Protein AF-0000000076759813 (afdb_homodimer)

Organism: NCBI:txid411473

Foldseek 3Di:
DPDDDDCVVVDPVVLVVLLVVVQVVCCVVPNDLCCCQQVVVDQLQVLLVVLVVVCVVPVDCNSVSSSVNSVVSCVVRPPDPPDDDDDDDPVPDPDDDDADPVRVVVVD/DPDDDDCVVVDPVVLVVLLVVVQVVCCVVPNDLCCCQQVVVDQLQVLLVVLVVVCVVPVDCNSVSSSVNSVVSCVVRPPDPPDDDDDDDPVPDPDDDDADPVRVVVVD

Solvent-accessible surface area (backbone atoms only — not comparable to full-atom values): 11802 Å² total; per-residue (Å²): 130,86,84,74,91,49,62,84,75,64,44,63,64,66,57,54,51,53,37,51,52,50,47,54,54,40,33,75,67,33,33,54,53,60,57,21,31,60,68,58,34,28,42,34,66,60,22,21,49,34,15,51,52,45,24,72,73,67,25,34,44,49,29,43,45,54,23,37,49,24,41,52,45,31,61,77,29,56,76,58,81,79,47,45,79,54,92,72,56,80,91,64,52,62,64,69,41,67,52,38,52,44,58,53,51,72,73,100,129,84,83,74,90,48,60,83,74,62,44,63,65,65,58,54,52,54,37,52,53,51,49,55,53,40,32,75,67,33,34,54,52,60,57,21,33,61,66,58,35,28,41,34,68,60,22,21,49,33,16,50,51,46,23,72,72,66,26,34,42,49,29,42,46,53,23,37,50,24,42,51,45,33,61,75,29,59,76,56,81,79,48,44,79,54,90,72,55,81,92,64,53,60,61,69,40,66,52,38,52,42,57,54,57,73,75,105

Radius of gyration: 17.37 Å; Cα contacts (8 Å, |Δi|>4): 317; chains: 2; bounding box: 38×63×40 Å

Secondary structure (DSSP, 8-state):
------HHHHS-HHHHHHHHHHHHHHHHHH--HIIIIITTSB-HHHHHHHHHHHHHHH-BTHHHHHHHHHHHHHHHS--STT-B-----GGG----SB--HHHHHHH-/------HHHHS-HHHHHHHHHHHHHHHHHH--HIIIIITTSB-HHHHHHHHHHHHHHH-BTHHHHHHHHHHHHHHHS--STT-B-----GGG----SB--HHHHHHH-

Sequence (216 aa):
MSEIFNESIEYSHKVDEMRINRVKTSFYKYGSAKVNFGDKLVNAIESHDLCIEKYQKTGNTEYLLDAMNYLMFEFMYPQKKDAYFRATSSSESAGISGISHNELKEKYMSEIFNESIEYSHKVDEMRINRVKTSFYKYGSAKVNFGDKLVNAIESHDLCIEKYQKTGNTEYLLDAMNYLMFEFMYPQKKDAYFRATSSSESAGISGISHNELKEKY

Structure (mmCIF, N/CA/C/O backbone):
data_AF-0000000076759813-model_v1
#
loop_
_entity.id
_entity.type
_entity.pdbx_description
1 polymer 'Uncharacterized protein'
#
loop_
_atom_site.group_PDB
_atom_site.id
_atom_site.type_symbol
_atom_site.label_atom_id
_atom_site.label_alt_id
_atom_site.label_comp_id
_atom_site.label_asym_id
_atom_site.label_entity_id
_atom_site.label_seq_id
_atom_site.pdbx_PDB_ins_code
_atom_site.Cartn_x
_atom_site.Cartn_y
_atom_site.Cartn_z
_atom_site.occupancy
_atom_site.B_iso_or_equiv
_atom_site.auth_seq_id
_atom_site.auth_comp_id
_atom_site.auth_asym_id
_atom_site.auth_atom_id
_atom_site.pdbx_PDB_model_num
ATOM 1 N N . MET A 1 1 ? -0.275 23.25 21.719 1 48.19 1 MET A N 1
ATOM 2 C CA . MET A 1 1 ? 0.184 22.047 22.422 1 48.19 1 MET A CA 1
ATOM 3 C C . MET A 1 1 ? 0.687 21 21.422 1 48.19 1 MET A C 1
A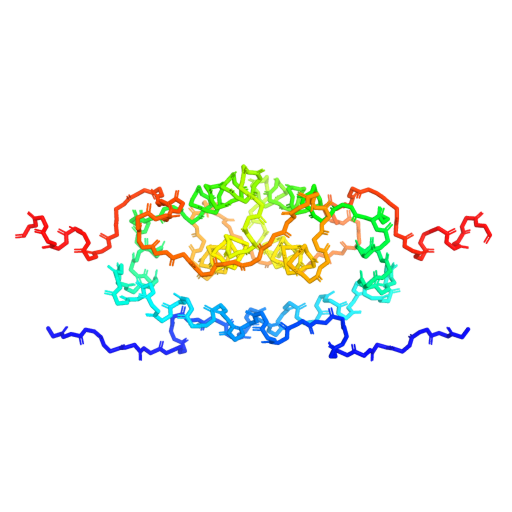TOM 5 O O . MET A 1 1 ? 0.075 20.781 20.375 1 48.19 1 MET A O 1
ATOM 9 N N . SER A 1 2 ? 1.992 20.484 21.531 1 60.31 2 SER A N 1
ATOM 10 C CA . SER A 1 2 ? 2.59 19.578 20.562 1 60.31 2 SER A CA 1
ATOM 11 C C . SER A 1 2 ? 1.791 18.281 20.453 1 60.31 2 SER A C 1
ATOM 13 O O . SER A 1 2 ? 1.469 17.656 21.453 1 60.31 2 SER A O 1
ATOM 15 N N . GLU A 1 3 ? 1.104 18.031 19.406 1 75.31 3 GLU A N 1
ATOM 16 C CA . GLU A 1 3 ? 0.29 16.828 19.281 1 75.31 3 GLU A CA 1
ATOM 17 C C . GLU A 1 3 ? 1.118 15.562 19.531 1 75.31 3 GLU A C 1
ATOM 19 O O . GLU A 1 3 ? 2.303 15.516 19.188 1 75.31 3 GLU A O 1
ATOM 24 N N . ILE A 1 4 ? 0.699 14.734 20.438 1 89.62 4 ILE A N 1
ATOM 25 C CA . ILE A 1 4 ? 1.361 13.492 20.812 1 89.62 4 ILE A CA 1
ATOM 26 C C . ILE A 1 4 ? 0.97 12.383 19.828 1 89.62 4 ILE A C 1
ATOM 28 O O . ILE A 1 4 ? -0.208 12.227 19.5 1 89.62 4 ILE A O 1
ATOM 32 N N . PHE A 1 5 ? 1.948 11.727 19.375 1 94 5 PHE A N 1
ATOM 33 C CA . PHE A 1 5 ? 1.715 10.617 18.453 1 94 5 PHE A CA 1
ATOM 34 C C . PHE A 1 5 ? 0.948 9.492 19.141 1 94 5 PHE A C 1
ATOM 36 O O . PHE A 1 5 ? 1.381 8.984 20.172 1 94 5 PHE A O 1
ATOM 43 N N . ASN A 1 6 ? -0.203 9.234 18.703 1 95 6 ASN A N 1
ATOM 44 C CA . ASN A 1 6 ? -0.989 8.07 19.094 1 95 6 ASN A CA 1
ATOM 45 C C . ASN A 1 6 ? -1.102 7.059 17.969 1 95 6 ASN A C 1
ATOM 47 O O . ASN A 1 6 ? -1.881 7.25 17.031 1 95 6 ASN A O 1
ATOM 51 N N . GLU A 1 7 ? -0.402 5.961 18.062 1 94.81 7 GLU A N 1
ATOM 52 C CA . GLU A 1 7 ? -0.277 4.996 16.969 1 94.81 7 GLU A CA 1
ATOM 53 C C . GLU A 1 7 ? -1.64 4.434 16.578 1 94.81 7 GLU A C 1
ATOM 55 O O . GLU A 1 7 ? -1.91 4.23 15.383 1 94.81 7 GLU A O 1
ATOM 60 N N . SER A 1 8 ? -2.504 4.227 17.5 1 92.88 8 SER A N 1
ATOM 61 C CA . SER A 1 8 ? -3.787 3.586 17.234 1 92.88 8 SER A CA 1
ATOM 62 C C . SER A 1 8 ? -4.699 4.488 16.422 1 92.88 8 SER A C 1
ATOM 64 O O . SER A 1 8 ? -5.68 4.027 15.836 1 92.88 8 SER A O 1
ATOM 66 N N . ILE A 1 9 ? -4.328 5.746 16.359 1 92.94 9 ILE A N 1
ATOM 67 C CA . ILE A 1 9 ? -5.121 6.707 15.602 1 92.94 9 ILE A CA 1
ATOM 68 C C . ILE A 1 9 ? -4.461 6.961 14.242 1 92.94 9 ILE A C 1
ATOM 70 O O . ILE A 1 9 ? -5.148 7.137 13.234 1 92.94 9 ILE A O 1
ATOM 74 N N . GLU A 1 10 ? -3.135 6.895 14.273 1 96.88 10 GLU A N 1
ATOM 75 C CA . GLU A 1 10 ? -2.371 7.34 13.109 1 96.88 10 GLU A CA 1
ATOM 76 C C . GLU A 1 10 ? -2.086 6.18 12.156 1 96.88 10 GLU A C 1
ATOM 78 O O . GLU A 1 10 ? -1.763 6.395 10.992 1 96.88 10 GLU A O 1
ATOM 83 N N . TYR A 1 11 ? -2.111 4.969 12.633 1 98.19 11 TYR A N 1
ATOM 84 C CA . TYR A 1 11 ? -1.817 3.752 11.883 1 98.19 11 TYR A CA 1
ATOM 85 C C . TYR A 1 11 ? -2.895 2.697 12.109 1 98.19 11 TYR A C 1
ATOM 87 O O . TYR A 1 11 ? -3.396 2.543 13.227 1 98.19 11 TYR A O 1
ATOM 95 N N . SER A 1 12 ? -3.322 2.016 11.07 1 98.44 12 SER A N 1
ATOM 96 C CA . SER A 1 12 ? -4.391 1.032 11.211 1 98.44 12 SER A CA 1
ATOM 97 C C . SER A 1 12 ? -3.838 -0.389 11.211 1 98.44 12 SER A C 1
ATOM 99 O O . SER A 1 12 ? -3.625 -0.975 10.141 1 98.44 12 SER A O 1
ATOM 101 N N . HIS A 1 13 ? -3.707 -0.978 12.352 1 98.06 13 HIS A N 1
ATOM 102 C CA . HIS A 1 13 ? -3.342 -2.385 12.469 1 98.06 13 HIS A CA 1
ATOM 103 C C . HIS A 1 13 ? -4.445 -3.287 11.93 1 98.06 13 HIS A C 1
ATOM 105 O O . HIS A 1 13 ? -4.18 -4.406 11.484 1 98.06 13 HIS A O 1
ATOM 111 N N . LYS A 1 14 ? -5.68 -2.736 11.961 1 98.06 14 LYS A N 1
ATOM 112 C CA . LYS A 1 14 ? -6.789 -3.469 11.359 1 98.06 14 LYS A CA 1
ATOM 113 C C . LYS A 1 14 ? -6.555 -3.689 9.867 1 98.06 14 LYS A C 1
ATOM 115 O O . LYS A 1 14 ? -6.82 -4.777 9.344 1 98.06 14 LYS A O 1
ATOM 120 N N . VAL A 1 15 ? -6.035 -2.701 9.219 1 98.69 15 VAL A N 1
ATOM 121 C CA . VAL A 1 15 ? -5.719 -2.809 7.797 1 98.69 15 VAL A CA 1
ATOM 122 C C . VAL A 1 15 ? -4.656 -3.883 7.582 1 98.69 15 VAL A C 1
ATOM 124 O O . VAL A 1 15 ? -4.762 -4.695 6.664 1 98.69 15 VAL A O 1
ATOM 127 N N . ASP A 1 16 ? -3.633 -3.951 8.438 1 98.62 16 ASP A N 1
ATOM 128 C CA . ASP A 1 16 ? -2.602 -4.977 8.328 1 98.62 16 ASP A CA 1
ATOM 129 C C . ASP A 1 16 ? -3.197 -6.375 8.484 1 98.62 16 ASP A C 1
ATOM 131 O O . ASP A 1 16 ? -2.846 -7.293 7.742 1 98.62 16 ASP A O 1
ATOM 135 N N . GLU A 1 17 ? -4.125 -6.453 9.43 1 98.44 17 GLU A N 1
ATOM 136 C CA . GLU A 1 17 ? -4.777 -7.742 9.641 1 98.44 17 GLU A CA 1
ATOM 137 C C . GLU A 1 17 ? -5.582 -8.156 8.414 1 98.44 17 GLU A C 1
ATOM 139 O O . GLU A 1 17 ? -5.555 -9.328 8.016 1 98.44 17 GLU A O 1
ATOM 144 N N . MET A 1 18 ? -6.312 -7.238 7.895 1 98.44 18 MET A N 1
ATOM 145 C CA . MET A 1 18 ? -7.102 -7.516 6.695 1 98.44 18 MET A CA 1
ATOM 146 C C . MET A 1 18 ? -6.199 -7.91 5.531 1 98.44 18 MET A C 1
ATOM 148 O O . MET A 1 18 ? -6.539 -8.805 4.754 1 98.44 18 MET A O 1
ATOM 152 N N . ARG A 1 19 ? -5.008 -7.289 5.406 1 98.69 19 ARG A N 1
ATOM 153 C CA . ARG A 1 19 ? -4.055 -7.617 4.352 1 98.69 19 ARG A CA 1
ATOM 154 C C . ARG A 1 19 ? -3.508 -9.031 4.531 1 98.69 19 ARG A C 1
ATOM 156 O O . ARG A 1 19 ? -3.395 -9.781 3.561 1 98.69 19 ARG A O 1
ATOM 163 N N . ILE A 1 20 ? -3.195 -9.344 5.766 1 98.5 20 ILE A N 1
ATOM 164 C CA . ILE A 1 20 ? -2.684 -10.68 6.055 1 98.5 20 ILE A CA 1
ATOM 165 C C . ILE A 1 20 ? -3.703 -11.727 5.617 1 98.5 20 ILE A C 1
ATOM 167 O O . ILE A 1 20 ? -3.344 -12.727 4.984 1 98.5 20 ILE A O 1
ATOM 171 N N . ASN A 1 21 ? -4.957 -11.484 5.898 1 97.5 21 ASN A N 1
ATOM 172 C CA . ASN A 1 21 ? -6.016 -12.414 5.516 1 97.5 21 ASN A CA 1
ATOM 173 C C . ASN A 1 21 ? -6.113 -12.562 4 1 97.5 21 ASN A C 1
ATOM 175 O O . ASN A 1 21 ? -6.305 -13.664 3.49 1 97.5 21 ASN A O 1
ATOM 179 N N . ARG A 1 22 ? -5.957 -11.492 3.307 1 97.12 22 ARG A N 1
ATOM 180 C CA . ARG A 1 22 ? -6.02 -11.531 1.849 1 97.12 22 ARG A CA 1
ATOM 181 C C . ARG A 1 22 ? -4.801 -12.242 1.266 1 97.12 22 ARG A C 1
ATOM 183 O O . ARG A 1 22 ? -4.902 -12.922 0.243 1 97.12 22 ARG A O 1
ATOM 190 N N . VAL A 1 23 ? -3.66 -12.117 1.89 1 98.06 23 VAL A N 1
ATOM 191 C CA . VAL A 1 23 ? -2.459 -12.812 1.436 1 98.06 23 VAL A CA 1
ATOM 192 C C . VAL A 1 23 ? -2.633 -14.32 1.617 1 98.06 23 VAL A C 1
ATOM 194 O O . VAL A 1 23 ? -2.256 -15.102 0.745 1 98.06 23 VAL A O 1
ATOM 197 N N . LYS A 1 24 ? -3.23 -14.688 2.729 1 97.19 24 LYS A N 1
ATOM 198 C CA . LYS A 1 24 ? -3.52 -16.109 2.955 1 97.19 24 LYS A CA 1
ATOM 199 C C . LYS A 1 24 ? -4.449 -16.656 1.879 1 97.19 24 LYS A C 1
ATOM 201 O O . LYS A 1 24 ? -4.188 -17.719 1.31 1 97.19 24 LYS A O 1
ATOM 206 N N . THR A 1 25 ? -5.551 -15.945 1.622 1 95.25 25 THR A N 1
ATOM 207 C CA . THR A 1 25 ? -6.496 -16.344 0.589 1 95.25 25 THR A CA 1
ATOM 208 C C . THR A 1 25 ? -5.809 -16.438 -0.77 1 95.25 25 THR A C 1
ATOM 210 O O . THR A 1 25 ? -6.012 -17.406 -1.511 1 95.25 25 THR A O 1
ATOM 213 N N . SER A 1 26 ? -4.992 -15.516 -1.105 1 95.38 26 SER A N 1
ATOM 214 C CA . SER A 1 26 ? -4.285 -15.477 -2.381 1 95.38 26 SER A CA 1
ATOM 215 C C . SER A 1 26 ? -3.322 -16.656 -2.518 1 95.38 26 SER A C 1
ATOM 217 O O . SER A 1 26 ? -3.127 -17.172 -3.617 1 95.38 26 SER A O 1
ATOM 219 N N . PHE A 1 27 ? -2.67 -17 -1.427 1 96.5 27 PHE A N 1
ATOM 220 C CA . PHE A 1 27 ? -1.749 -18.125 -1.428 1 96.5 27 PHE A CA 1
ATOM 221 C C . PHE A 1 27 ? -2.447 -19.391 -1.909 1 96.5 27 PHE A C 1
ATOM 223 O O . PHE A 1 27 ? -1.912 -20.125 -2.748 1 96.5 27 PHE A O 1
ATOM 230 N N . TYR A 1 28 ? -3.613 -19.562 -1.45 1 94.38 28 TYR A N 1
ATOM 231 C CA . TYR A 1 28 ? -4.332 -20.781 -1.809 1 94.38 28 TYR A CA 1
ATOM 232 C C . TYR A 1 28 ? -4.902 -20.688 -3.217 1 94.38 28 TYR A C 1
ATOM 234 O O . TYR A 1 28 ? -4.992 -21.688 -3.93 1 94.38 28 TYR A O 1
ATOM 242 N N . LYS A 1 29 ? -5.215 -19.5 -3.617 1 92.75 29 LYS A N 1
ATOM 243 C CA . LYS A 1 29 ? -5.805 -19.297 -4.941 1 92.75 29 LYS A CA 1
ATOM 244 C C . LYS A 1 29 ? -4.727 -19.266 -6.02 1 92.75 29 LYS A C 1
ATOM 246 O O . LYS A 1 29 ? -4.914 -19.828 -7.105 1 92.75 29 LYS A O 1
ATOM 251 N N . TYR A 1 30 ? -3.566 -18.625 -5.648 1 94.81 30 TYR A N 1
ATOM 252 C CA . TYR A 1 30 ? -2.645 -18.25 -6.715 1 94.81 30 TYR A CA 1
ATOM 253 C C . TYR A 1 30 ? -1.265 -18.844 -6.484 1 94.81 30 TYR A C 1
ATOM 255 O O . TYR A 1 30 ? -0.417 -18.844 -7.383 1 94.81 30 TYR A O 1
ATOM 263 N N . GLY A 1 31 ? -1.002 -19.422 -5.277 1 95.69 31 GLY A N 1
ATOM 264 C CA . GLY A 1 31 ? 0.312 -19.938 -4.949 1 95.69 31 GLY A CA 1
ATOM 265 C C . GLY A 1 31 ? 1.172 -18.969 -4.172 1 95.69 31 GLY A C 1
ATOM 266 O O . GLY A 1 31 ? 0.72 -17.875 -3.83 1 95.69 31 GLY A O 1
ATOM 267 N N . SER A 1 32 ? 2.365 -19.312 -3.93 1 96.5 32 SER A N 1
ATOM 268 C CA . SER A 1 32 ? 3.273 -18.562 -3.066 1 96.5 32 SER A CA 1
ATOM 269 C C . SER A 1 32 ? 3.67 -17.234 -3.703 1 96.5 32 SER A C 1
ATOM 271 O O . SER A 1 32 ? 3.902 -17.172 -4.91 1 96.5 32 SER A O 1
ATOM 273 N N . ALA A 1 33 ? 3.771 -16.203 -2.869 1 97.31 33 ALA A N 1
ATOM 274 C CA . ALA A 1 33 ? 4.219 -14.891 -3.322 1 97.31 33 ALA A CA 1
ATOM 275 C C . ALA A 1 33 ? 5.641 -14.953 -3.869 1 97.31 33 ALA A C 1
ATOM 277 O O . ALA A 1 33 ? 5.949 -14.328 -4.887 1 97.31 33 ALA A O 1
ATOM 278 N N . LYS A 1 34 ? 6.473 -15.727 -3.205 1 96.06 34 LYS A N 1
ATOM 279 C CA . LYS A 1 34 ? 7.863 -15.859 -3.625 1 96.06 34 LYS A CA 1
ATOM 280 C C . LYS A 1 34 ? 7.961 -16.359 -5.062 1 96.06 34 LYS A C 1
ATOM 282 O O . LYS A 1 34 ? 8.742 -15.844 -5.859 1 96.06 34 LYS A O 1
ATOM 287 N N . VAL A 1 35 ? 7.176 -17.312 -5.359 1 96.62 35 VAL A N 1
ATOM 288 C CA . VAL A 1 35 ? 7.211 -17.875 -6.703 1 96.62 35 VAL A CA 1
ATOM 289 C C . VAL A 1 35 ? 6.578 -16.906 -7.691 1 96.62 35 VAL A C 1
ATOM 291 O O . VAL A 1 35 ? 7.18 -16.578 -8.719 1 96.62 35 VAL A O 1
ATOM 294 N N . ASN A 1 36 ? 5.383 -16.406 -7.41 1 98.12 36 ASN A N 1
ATOM 295 C CA . ASN A 1 36 ? 4.645 -15.531 -8.32 1 98.12 36 ASN A CA 1
ATOM 296 C C . ASN A 1 36 ? 5.418 -14.258 -8.633 1 98.12 36 ASN A C 1
ATOM 298 O O . ASN A 1 36 ? 5.469 -13.82 -9.781 1 98.12 36 ASN A O 1
ATOM 302 N N . PHE A 1 37 ? 6.07 -13.672 -7.609 1 98.25 37 PHE A N 1
ATOM 303 C CA . PHE A 1 37 ? 6.676 -12.359 -7.797 1 98.25 37 PHE A CA 1
ATOM 304 C C . PHE A 1 37 ? 8.195 -12.477 -7.887 1 98.25 37 PHE A C 1
ATOM 306 O O . PHE A 1 37 ? 8.836 -11.719 -8.617 1 98.25 37 PHE A O 1
ATOM 313 N N . GLY A 1 38 ? 8.773 -13.453 -7.18 1 97.31 38 GLY A N 1
ATOM 314 C CA . GLY A 1 38 ? 10.203 -13.688 -7.277 1 97.31 38 GLY A CA 1
ATOM 315 C C . GLY A 1 38 ? 10.633 -14.195 -8.641 1 97.31 38 GLY A C 1
ATOM 316 O O . GLY A 1 38 ? 11.68 -13.797 -9.156 1 97.31 38 GLY A O 1
ATOM 317 N N . ASP A 1 39 ? 9.797 -15.023 -9.164 1 96.94 39 ASP A N 1
ATOM 318 C CA . ASP A 1 39 ? 10.094 -15.555 -10.492 1 96.94 39 ASP A CA 1
ATOM 319 C C . ASP A 1 39 ? 9.43 -14.719 -11.586 1 96.94 39 ASP A C 1
ATOM 321 O O . ASP A 1 39 ? 9.461 -15.086 -12.758 1 96.94 39 ASP A O 1
ATOM 325 N N . LYS A 1 40 ? 8.773 -13.688 -11.242 1 97.44 40 LYS A N 1
ATOM 326 C CA . LYS A 1 40 ? 8.211 -12.672 -12.133 1 97.44 40 LYS A CA 1
ATOM 327 C C . LYS A 1 40 ? 7.105 -13.266 -13 1 97.44 40 LYS A C 1
ATOM 329 O O . LYS A 1 40 ? 6.961 -12.898 -14.172 1 97.44 40 LYS A O 1
ATOM 334 N N . LEU A 1 41 ? 6.422 -14.25 -12.406 1 98.06 41 LEU A N 1
ATOM 335 C CA . LEU A 1 41 ? 5.25 -14.781 -13.086 1 98.06 41 LEU A CA 1
ATOM 336 C C . LEU A 1 41 ? 4.125 -13.75 -13.117 1 98.06 41 LEU A C 1
ATOM 338 O O . LEU A 1 41 ? 3.363 -13.688 -14.086 1 98.06 41 LEU A O 1
ATOM 342 N N . VAL A 1 42 ? 4.004 -12.977 -12.039 1 98.38 42 VAL A N 1
ATOM 343 C CA . VAL A 1 42 ? 3.033 -11.898 -11.891 1 98.38 42 VAL A CA 1
ATOM 344 C C . VAL A 1 42 ? 3.76 -10.57 -11.703 1 98.38 42 VAL A C 1
ATOM 346 O O . VAL A 1 42 ? 4.676 -10.469 -10.883 1 98.38 42 VAL A O 1
ATOM 349 N N . ASN A 1 43 ? 3.404 -9.578 -12.461 1 98.62 43 ASN A N 1
ATOM 350 C CA . ASN A 1 43 ? 3.975 -8.242 -12.281 1 98.62 43 ASN A CA 1
ATOM 351 C C . ASN A 1 43 ? 3.277 -7.477 -11.164 1 98.62 43 ASN A C 1
ATOM 353 O O . ASN A 1 43 ? 2.105 -7.113 -11.289 1 98.62 43 ASN A O 1
ATOM 357 N N . ALA A 1 44 ? 3.988 -7.219 -10.148 1 98.69 44 ALA A N 1
ATOM 358 C CA . ALA A 1 44 ? 3.406 -6.648 -8.93 1 98.69 44 ALA A CA 1
ATOM 359 C C . ALA A 1 44 ? 2.9 -5.23 -9.18 1 98.69 44 ALA A C 1
ATOM 361 O O . ALA A 1 44 ? 1.78 -4.887 -8.797 1 98.69 44 ALA A O 1
ATOM 362 N N . ILE A 1 45 ? 3.697 -4.383 -9.883 1 98.81 45 ILE A N 1
ATOM 363 C CA . ILE A 1 45 ? 3.348 -2.979 -10.078 1 98.81 45 ILE A CA 1
ATOM 364 C C . ILE A 1 45 ? 2.154 -2.871 -11.023 1 98.81 45 ILE A C 1
ATOM 366 O O . ILE A 1 45 ? 1.225 -2.1 -10.781 1 98.81 45 ILE A O 1
ATOM 370 N N . GLU A 1 46 ? 2.17 -3.631 -12.062 1 98.69 46 GLU A N 1
ATOM 371 C CA . GLU A 1 46 ? 1.047 -3.596 -12.992 1 98.69 46 GLU A CA 1
ATOM 372 C C . GLU A 1 46 ? -0.227 -4.125 -12.336 1 98.69 46 GLU A C 1
ATOM 374 O O . GLU A 1 46 ? -1.316 -3.6 -12.57 1 98.69 46 GLU A O 1
ATOM 379 N N . SER A 1 47 ? -0.172 -5.184 -11.57 1 98.75 47 SER A N 1
ATOM 380 C CA . SER A 1 47 ? -1.324 -5.703 -10.836 1 98.75 47 SER A CA 1
ATOM 381 C C . SER A 1 47 ? -1.835 -4.691 -9.82 1 98.75 47 SER A C 1
ATOM 383 O O . SER A 1 47 ? -3.045 -4.531 -9.648 1 98.75 47 SER A O 1
ATOM 385 N N . HIS A 1 48 ? -0.872 -4.035 -9.148 1 98.88 48 HIS A N 1
ATOM 386 C CA . HIS A 1 48 ? -1.208 -2.906 -8.289 1 98.88 48 HIS A CA 1
ATOM 387 C C . HIS A 1 48 ? -2.029 -1.866 -9.047 1 98.88 48 HIS A C 1
ATOM 389 O O . HIS A 1 48 ? -3.057 -1.4 -8.547 1 98.88 48 HIS A O 1
ATOM 395 N N . ASP A 1 49 ? -1.604 -1.529 -10.203 1 98.81 49 ASP A N 1
ATOM 396 C CA . ASP A 1 49 ? -2.285 -0.502 -10.992 1 98.81 49 ASP A CA 1
ATOM 397 C C . ASP A 1 49 ? -3.711 -0.927 -11.328 1 98.81 49 ASP A C 1
ATOM 399 O O . ASP A 1 49 ? -4.625 -0.1 -11.344 1 98.81 49 ASP A O 1
ATOM 403 N N . LEU A 1 50 ? -3.891 -2.168 -11.586 1 98.75 50 LEU A N 1
ATOM 404 C CA . LEU A 1 50 ? -5.227 -2.693 -11.859 1 98.75 50 LEU A CA 1
ATOM 405 C C . LEU A 1 50 ? -6.137 -2.514 -10.648 1 98.75 50 LEU A C 1
ATOM 407 O O . LEU A 1 50 ? -7.316 -2.182 -10.797 1 98.75 50 LEU A O 1
ATOM 411 N N . CYS A 1 51 ? -5.652 -2.752 -9.422 1 98.69 51 CYS A N 1
ATOM 412 C CA . CYS A 1 51 ? -6.43 -2.576 -8.203 1 98.69 51 CYS A CA 1
ATOM 413 C C . CYS A 1 51 ? -6.82 -1.114 -8.008 1 98.69 51 CYS A C 1
ATOM 415 O O . CYS A 1 51 ? -7.961 -0.812 -7.652 1 98.69 51 CYS A O 1
ATOM 417 N N . ILE A 1 52 ? -5.828 -0.214 -8.297 1 98.81 52 ILE A N 1
ATOM 418 C CA . ILE A 1 52 ? -6.102 1.211 -8.148 1 98.81 52 ILE A CA 1
ATOM 419 C C . ILE A 1 52 ? -7.18 1.637 -9.141 1 98.81 52 ILE A C 1
ATOM 421 O O . ILE A 1 52 ? -8.094 2.387 -8.797 1 98.81 52 ILE A O 1
ATOM 425 N N . GLU A 1 53 ? -7.059 1.16 -10.344 1 98.5 53 GLU A N 1
ATOM 426 C CA . GLU A 1 53 ? -8.062 1.468 -11.359 1 98.5 53 GLU A CA 1
ATOM 427 C C . GLU A 1 53 ? -9.445 0.988 -10.938 1 98.5 53 GLU A C 1
ATOM 429 O O . GLU A 1 53 ? -10.438 1.701 -11.109 1 98.5 53 GLU A O 1
ATOM 434 N N . LYS A 1 54 ? -9.531 -0.181 -10.422 1 98.25 54 LYS A N 1
ATOM 435 C CA . LYS A 1 54 ? -10.812 -0.73 -9.969 1 98.25 54 LYS A CA 1
ATOM 436 C C . LYS A 1 54 ? -11.391 0.092 -8.828 1 98.25 54 LYS A C 1
ATOM 438 O O . LYS A 1 54 ? -12.594 0.343 -8.781 1 98.25 54 LYS A O 1
ATOM 443 N N . TYR A 1 55 ? -10.539 0.5 -7.902 1 98.5 55 TYR A N 1
ATOM 444 C CA . TYR A 1 55 ? -10.992 1.363 -6.82 1 98.5 55 TYR A CA 1
ATOM 445 C C . TYR A 1 55 ? -11.562 2.67 -7.363 1 98.5 55 TYR A C 1
ATOM 447 O O . TYR A 1 55 ? -12.633 3.107 -6.949 1 98.5 55 TYR A O 1
ATOM 455 N N . GLN A 1 56 ? -10.805 3.217 -8.281 1 98.06 56 GLN A N 1
ATOM 456 C CA . GLN A 1 56 ? -11.25 4.484 -8.852 1 98.06 56 GLN A CA 1
ATOM 457 C C . GLN A 1 56 ? -12.594 4.332 -9.555 1 98.06 56 GLN A C 1
ATOM 459 O O . GLN A 1 56 ? -13.445 5.227 -9.492 1 98.06 56 GLN A O 1
ATOM 464 N N . LYS A 1 57 ? -12.781 3.223 -10.156 1 97.44 57 LYS A N 1
ATOM 465 C CA . LYS A 1 57 ? -13.992 2.959 -10.922 1 97.44 57 LYS A CA 1
ATOM 466 C C . LYS A 1 57 ? -15.172 2.645 -9.992 1 97.44 57 LYS A C 1
ATOM 468 O O . LYS A 1 57 ? -16.297 3.084 -10.242 1 97.44 57 LYS A O 1
ATOM 473 N N . THR A 1 58 ? -14.977 1.908 -8.906 1 97.44 58 THR A N 1
ATOM 474 C CA . THR A 1 58 ? -16.094 1.319 -8.164 1 97.44 58 THR A CA 1
ATOM 475 C C . THR A 1 58 ? -16.266 1.998 -6.812 1 97.44 58 THR A C 1
ATOM 477 O O . THR A 1 58 ? -17.328 1.938 -6.211 1 97.44 58 THR A O 1
ATOM 480 N N . GLY A 1 59 ? -15.148 2.496 -6.266 1 98 59 GLY A N 1
ATOM 481 C CA . GLY A 1 59 ? -15.164 3.076 -4.934 1 98 59 GLY A CA 1
ATOM 482 C C . GLY A 1 59 ? -14.969 2.051 -3.83 1 98 59 GLY A C 1
ATOM 483 O O . GLY A 1 59 ? -14.961 2.396 -2.648 1 98 59 GLY A O 1
ATOM 484 N N . ASN A 1 60 ? -14.859 0.75 -4.16 1 98.62 60 ASN A N 1
ATOM 485 C CA . ASN A 1 60 ? -14.695 -0.301 -3.162 1 98.62 60 ASN A CA 1
ATOM 486 C C . ASN A 1 60 ? -13.273 -0.318 -2.594 1 98.62 60 ASN A C 1
ATOM 488 O O . ASN A 1 60 ? -12.328 -0.67 -3.293 1 98.62 60 ASN A O 1
ATOM 492 N N . THR A 1 61 ? -13.094 -0.05 -1.286 1 98.62 61 THR A N 1
ATOM 493 C CA . THR A 1 61 ? -11.789 0.127 -0.659 1 98.62 61 THR A CA 1
ATOM 494 C C . THR A 1 61 ? -11.078 -1.215 -0.495 1 98.62 61 THR A C 1
ATOM 496 O O . THR A 1 61 ? -9.875 -1.26 -0.23 1 98.62 61 THR A O 1
ATOM 499 N N . GLU A 1 62 ? -11.82 -2.309 -0.745 1 98.25 62 GLU A N 1
ATOM 500 C CA . GLU A 1 62 ? -11.172 -3.619 -0.74 1 98.25 62 GLU A CA 1
ATOM 501 C C . GLU A 1 62 ? -9.984 -3.654 -1.696 1 98.25 62 GLU A C 1
ATOM 503 O O . GLU A 1 62 ? -8.969 -4.285 -1.407 1 98.25 62 GLU A O 1
ATOM 508 N N . TYR A 1 63 ? -10.07 -2.998 -2.75 1 98.62 63 TYR A N 1
ATOM 509 C CA . TYR A 1 63 ? -9.039 -3.018 -3.779 1 98.62 63 TYR A CA 1
ATOM 510 C C . TYR A 1 63 ? -7.773 -2.316 -3.295 1 98.62 63 TYR A C 1
ATOM 512 O O . TYR A 1 63 ? -6.68 -2.574 -3.805 1 98.62 63 TYR A O 1
ATOM 520 N N . LEU A 1 64 ? -7.922 -1.404 -2.324 1 98.88 64 LEU A N 1
ATOM 521 C CA . LEU A 1 64 ? -6.754 -0.744 -1.758 1 98.88 64 LEU A CA 1
ATOM 522 C C . LEU A 1 64 ? -5.91 -1.728 -0.953 1 98.88 64 LEU A C 1
ATOM 524 O O . LEU A 1 64 ? -4.68 -1.627 -0.933 1 98.88 64 LEU A O 1
ATOM 528 N N . LEU A 1 65 ? -6.566 -2.699 -0.286 1 98.81 65 LEU A N 1
ATOM 529 C CA . LEU A 1 65 ? -5.844 -3.721 0.467 1 98.81 65 LEU A CA 1
ATOM 530 C C . LEU A 1 65 ? -4.984 -4.574 -0.459 1 98.81 65 LEU A C 1
ATOM 532 O O . LEU A 1 65 ? -3.82 -4.852 -0.155 1 98.81 65 LEU A O 1
ATOM 536 N N . ASP A 1 66 ? -5.602 -4.938 -1.592 1 98.5 66 ASP A N 1
ATOM 537 C CA . ASP A 1 66 ? -4.871 -5.727 -2.578 1 98.5 66 ASP A CA 1
ATOM 538 C C . ASP A 1 66 ? -3.717 -4.926 -3.174 1 98.5 66 ASP A C 1
ATOM 540 O O . ASP A 1 66 ? -2.615 -5.453 -3.348 1 98.5 66 ASP A O 1
ATOM 544 N N . ALA A 1 67 ? -4.008 -3.684 -3.482 1 98.94 67 ALA A N 1
ATOM 545 C CA . ALA A 1 67 ? -2.963 -2.818 -4.023 1 98.94 67 ALA A CA 1
ATOM 546 C C . ALA A 1 67 ? -1.777 -2.729 -3.064 1 98.94 67 ALA A C 1
ATOM 548 O O . ALA A 1 67 ? -0.622 -2.832 -3.484 1 98.94 67 ALA A O 1
ATOM 549 N N . MET A 1 68 ? -2.053 -2.555 -1.807 1 98.94 68 MET A N 1
ATOM 550 C CA . MET A 1 68 ? -1 -2.494 -0.797 1 98.94 68 MET A CA 1
ATOM 551 C C . MET A 1 68 ? -0.203 -3.795 -0.764 1 98.94 68 MET A C 1
ATOM 553 O O . MET A 1 68 ? 1.021 -3.773 -0.623 1 98.94 68 MET A O 1
ATOM 557 N N . ASN A 1 69 ? -0.903 -4.902 -0.875 1 98.88 69 ASN A N 1
ATOM 558 C CA . ASN A 1 69 ? -0.205 -6.184 -0.86 1 98.88 69 ASN A CA 1
ATOM 559 C C . ASN A 1 69 ? 0.71 -6.336 -2.072 1 98.88 69 ASN A C 1
ATOM 561 O O . ASN A 1 69 ? 1.824 -6.852 -1.953 1 98.88 69 ASN A O 1
ATOM 565 N N . TYR A 1 70 ? 0.276 -5.895 -3.221 1 98.88 70 TYR A N 1
ATOM 566 C CA . TYR A 1 70 ? 1.139 -5.957 -4.395 1 98.88 70 TYR A CA 1
ATOM 567 C C . TYR A 1 70 ? 2.377 -5.09 -4.207 1 98.88 70 TYR A C 1
ATOM 569 O O . TYR A 1 70 ? 3.471 -5.457 -4.645 1 98.88 70 TYR A O 1
ATOM 577 N N . LEU A 1 71 ? 2.252 -3.91 -3.568 1 98.94 71 LEU A N 1
ATOM 578 C CA . LEU A 1 71 ? 3.41 -3.068 -3.291 1 98.94 71 LEU A CA 1
ATOM 579 C C . LEU A 1 71 ? 4.348 -3.744 -2.295 1 98.94 71 LEU A C 1
ATOM 581 O O . LEU A 1 71 ? 5.57 -3.641 -2.418 1 98.94 71 LEU A O 1
ATOM 585 N N . MET A 1 72 ? 3.789 -4.414 -1.3 1 98.94 72 MET A N 1
ATOM 586 C CA . MET A 1 72 ? 4.605 -5.191 -0.371 1 98.94 72 MET A CA 1
ATOM 587 C C . MET A 1 72 ? 5.395 -6.27 -1.107 1 98.94 72 MET A C 1
ATOM 589 O O . MET A 1 72 ? 6.586 -6.453 -0.854 1 98.94 72 MET A O 1
ATOM 593 N N . PHE A 1 73 ? 4.719 -6.965 -2.064 1 98.88 73 PHE A N 1
ATOM 594 C CA . PHE A 1 73 ? 5.395 -8 -2.834 1 98.88 73 PHE A CA 1
ATOM 595 C C . PHE A 1 73 ? 6.504 -7.406 -3.689 1 98.88 73 PHE A C 1
ATOM 597 O O . PHE A 1 73 ? 7.582 -7.996 -3.814 1 98.88 73 PHE A O 1
ATOM 60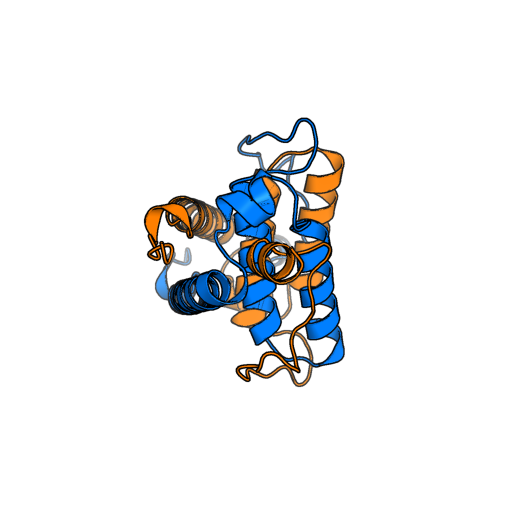4 N N . GLU A 1 74 ? 6.285 -6.258 -4.277 1 98.88 74 GLU A N 1
ATOM 605 C CA . GLU A 1 74 ? 7.336 -5.582 -5.031 1 98.88 74 GLU A CA 1
ATOM 606 C C . GLU A 1 74 ? 8.508 -5.203 -4.129 1 98.88 74 GLU A C 1
ATOM 608 O O . GLU A 1 74 ? 9.664 -5.254 -4.551 1 98.88 74 GLU A O 1
ATOM 613 N N . PHE A 1 75 ? 8.188 -4.809 -2.926 1 98.88 75 PHE A N 1
ATOM 614 C CA . PHE A 1 75 ? 9.234 -4.488 -1.964 1 98.88 75 PHE A CA 1
ATOM 615 C C . PHE A 1 75 ? 10.055 -5.727 -1.621 1 98.88 75 PHE A C 1
ATOM 617 O O . PHE A 1 75 ? 11.289 -5.676 -1.595 1 98.88 75 PHE A O 1
ATOM 624 N N . MET A 1 76 ? 9.383 -6.82 -1.418 1 98.25 76 MET A N 1
ATOM 625 C CA . MET A 1 76 ? 10.016 -8.07 -1.002 1 98.25 76 MET A CA 1
ATOM 626 C C . MET A 1 76 ? 10.797 -8.695 -2.152 1 98.25 76 MET A C 1
ATOM 628 O O . MET A 1 76 ? 11.859 -9.273 -1.94 1 98.25 76 MET A O 1
ATOM 632 N N . TYR A 1 77 ? 10.188 -8.602 -3.328 1 97.81 77 TYR A N 1
ATOM 633 C CA . TYR A 1 77 ? 10.734 -9.203 -4.543 1 97.81 77 TYR A CA 1
ATOM 634 C C . TYR A 1 77 ? 10.742 -8.195 -5.691 1 97.81 77 TYR A C 1
ATOM 636 O O . TYR A 1 77 ? 10.008 -8.359 -6.668 1 97.81 77 TYR A O 1
ATOM 644 N N . PRO A 1 78 ? 11.617 -7.223 -5.574 1 98.44 78 PRO A N 1
ATOM 645 C CA . PRO A 1 78 ? 11.578 -6.164 -6.586 1 98.44 78 PRO A CA 1
ATOM 646 C C . PRO A 1 78 ? 11.82 -6.691 -8 1 98.44 78 PRO A C 1
ATOM 648 O O . PRO A 1 78 ? 12.773 -7.445 -8.227 1 98.44 78 PRO A O 1
ATOM 651 N N . GLN A 1 79 ? 10.977 -6.336 -8.867 1 97.81 79 GLN A N 1
ATOM 652 C CA . GLN A 1 79 ? 11.07 -6.789 -10.25 1 97.81 79 GLN A CA 1
ATOM 653 C C . GLN A 1 79 ? 11.773 -5.754 -11.125 1 97.81 79 GLN A C 1
ATOM 655 O O . GLN A 1 79 ? 12.219 -6.066 -12.227 1 97.81 79 GLN A O 1
ATOM 660 N N . LYS A 1 80 ? 11.789 -4.5 -10.625 1 96.75 80 LYS A N 1
ATOM 661 C CA . LYS A 1 80 ? 12.578 -3.479 -11.312 1 96.75 80 LYS A CA 1
ATOM 662 C C . LYS A 1 80 ? 14.07 -3.801 -11.25 1 96.75 80 LYS A C 1
ATOM 664 O O . LYS A 1 80 ? 14.594 -4.125 -10.188 1 96.75 80 LYS A O 1
ATOM 669 N N . LYS A 1 81 ? 14.617 -3.611 -12.438 1 93.75 81 LYS A N 1
ATOM 670 C CA . LYS A 1 81 ? 16.062 -3.85 -12.508 1 93.75 81 LYS A CA 1
ATOM 671 C C . LYS A 1 81 ? 16.828 -2.842 -11.656 1 93.75 81 LYS A C 1
ATOM 673 O O . LYS A 1 81 ? 16.516 -1.649 -11.664 1 93.75 81 LYS A O 1
ATOM 678 N N . ASP A 1 82 ? 17.656 -3.162 -10.875 1 95.25 82 ASP A N 1
ATOM 679 C CA . ASP A 1 82 ? 18.578 -2.348 -10.078 1 95.25 82 ASP A CA 1
ATOM 680 C C . ASP A 1 82 ? 17.828 -1.668 -8.922 1 95.25 82 ASP A C 1
ATOM 682 O O . ASP A 1 82 ? 18.25 -0.606 -8.453 1 95.25 82 ASP A O 1
ATOM 686 N N . ALA A 1 83 ? 16.656 -2.246 -8.609 1 98.19 83 ALA A N 1
ATOM 687 C CA . ALA A 1 83 ? 15.969 -1.743 -7.422 1 98.19 83 ALA A CA 1
ATOM 688 C C . ALA A 1 83 ? 16.875 -1.814 -6.191 1 98.19 83 ALA A C 1
ATOM 690 O O . ALA A 1 83 ? 17.703 -2.721 -6.07 1 98.19 83 ALA A O 1
ATOM 691 N N . TYR A 1 84 ? 16.734 -0.819 -5.273 1 98.06 84 TYR A N 1
ATOM 692 C CA . TYR A 1 84 ? 17.5 -0.741 -4.039 1 98.06 84 TYR A CA 1
ATOM 693 C C . TYR A 1 84 ? 16.688 -0.091 -2.926 1 98.06 84 TYR A C 1
ATOM 695 O O . TYR A 1 84 ? 15.617 0.46 -3.178 1 98.06 84 TYR A O 1
ATOM 703 N N . PHE A 1 85 ? 17.156 -0.272 -1.67 1 98.06 85 PHE A N 1
ATOM 704 C CA . PHE A 1 85 ? 16.547 0.413 -0.542 1 98.06 85 PHE A CA 1
ATOM 705 C C . PHE A 1 85 ? 17.516 1.412 0.083 1 98.06 85 PHE A C 1
ATOM 707 O O . PHE A 1 85 ? 18.641 1.056 0.44 1 98.06 85 PHE A O 1
ATOM 714 N N . ARG A 1 86 ? 17.047 2.568 0.128 1 96.69 86 ARG A N 1
ATOM 715 C CA . ARG A 1 86 ? 17.766 3.625 0.843 1 96.69 86 ARG A CA 1
ATOM 716 C C . ARG A 1 86 ? 16.781 4.598 1.497 1 96.69 86 ARG A C 1
ATOM 718 O O . ARG A 1 86 ? 15.898 5.137 0.83 1 96.69 86 ARG A O 1
ATOM 725 N N . ALA A 1 87 ? 17 4.75 2.818 1 93.69 87 ALA A N 1
ATOM 726 C CA . ALA A 1 87 ? 16.172 5.738 3.504 1 93.69 87 ALA A CA 1
ATOM 727 C C . ALA A 1 87 ? 16.391 7.133 2.922 1 93.69 87 ALA A C 1
ATOM 729 O O . ALA A 1 87 ? 17.516 7.52 2.627 1 93.69 87 ALA A O 1
ATOM 730 N N . THR A 1 88 ? 15.328 7.828 2.729 1 91.31 88 THR A N 1
ATOM 731 C CA . THR A 1 88 ? 15.414 9.133 2.086 1 91.31 88 THR A CA 1
ATOM 732 C C . THR A 1 88 ? 15.305 10.25 3.119 1 91.31 88 THR A C 1
ATOM 734 O O . THR A 1 88 ? 14.695 10.07 4.18 1 91.31 88 THR A O 1
ATOM 737 N N . SER A 1 89 ? 15.891 11.359 2.734 1 87 89 SER A N 1
ATOM 738 C CA . SER A 1 89 ? 15.711 12.586 3.498 1 87 89 SER A CA 1
ATOM 739 C C . SER A 1 89 ? 14.555 13.422 2.949 1 87 89 SER A C 1
ATOM 741 O O . SER A 1 89 ? 13.945 13.055 1.945 1 87 89 SER A O 1
ATOM 743 N N . SER A 1 90 ? 14.258 14.555 3.611 1 85.44 90 SER A N 1
ATOM 744 C CA . SER A 1 90 ? 13.164 15.43 3.201 1 85.44 90 SER A CA 1
ATOM 745 C C . SER A 1 90 ? 13.383 15.961 1.79 1 85.44 90 SER A C 1
ATOM 747 O O . SER A 1 90 ? 12.422 16.141 1.034 1 85.44 90 SER A O 1
ATOM 749 N N . SER A 1 91 ? 14.633 16.188 1.454 1 87.81 91 SER A N 1
ATOM 750 C CA . SER A 1 91 ? 14.953 16.75 0.144 1 87.81 91 SER A CA 1
ATOM 751 C C . SER A 1 91 ? 14.703 15.727 -0.966 1 87.81 91 SER A C 1
ATOM 753 O O . SER A 1 91 ? 14.617 16.094 -2.141 1 87.81 91 SER A O 1
ATOM 755 N N . GLU A 1 92 ? 14.539 14.492 -0.639 1 92.56 92 GLU A N 1
ATOM 756 C CA . GLU A 1 92 ? 14.344 13.43 -1.622 1 92.56 92 GLU A CA 1
ATOM 757 C C . GLU A 1 92 ? 12.906 12.914 -1.605 1 92.56 92 GLU A C 1
ATOM 759 O O . GLU A 1 92 ? 12.602 11.891 -2.215 1 92.56 92 GLU A O 1
ATOM 764 N N . SER A 1 93 ? 12.133 13.688 -0.901 1 93.44 93 SER A N 1
ATOM 765 C CA . SER A 1 93 ? 10.727 13.297 -0.792 1 93.44 93 SER A CA 1
ATOM 766 C C . SER A 1 93 ? 10.062 13.242 -2.162 1 93.44 93 SER A C 1
ATOM 768 O O . SER A 1 93 ? 10.445 13.977 -3.076 1 93.44 93 SER A O 1
ATOM 770 N N . ALA A 1 94 ? 9.094 12.328 -2.324 1 95.75 94 ALA A N 1
ATOM 771 C CA . ALA A 1 94 ? 8.297 12.266 -3.551 1 95.75 94 ALA A CA 1
ATOM 772 C C . ALA A 1 94 ? 7.348 13.461 -3.65 1 95.75 94 ALA A C 1
ATOM 774 O O . ALA A 1 94 ? 6.809 13.742 -4.723 1 95.75 94 ALA A O 1
ATOM 775 N N . GLY A 1 95 ? 7.176 14.195 -2.533 1 93.81 95 GLY A N 1
ATOM 776 C CA . GLY A 1 95 ? 6.199 15.273 -2.482 1 93.81 95 GLY A CA 1
ATOM 777 C C . GLY A 1 95 ? 4.797 14.789 -2.16 1 93.81 95 GLY A C 1
ATOM 778 O O . GLY A 1 95 ? 4.562 13.586 -2.037 1 93.81 95 GLY A O 1
ATOM 779 N N . ILE A 1 96 ? 3.926 15.75 -1.86 1 96.19 96 ILE A N 1
ATOM 780 C CA . ILE A 1 96 ? 2.523 15.453 -1.584 1 96.19 96 ILE A CA 1
ATOM 781 C C . ILE A 1 96 ? 1.631 16.281 -2.498 1 96.19 96 ILE A C 1
ATOM 783 O O . ILE A 1 96 ? 2.051 17.328 -3 1 96.19 96 ILE A O 1
ATOM 787 N N . SER A 1 97 ? 0.505 15.75 -2.816 1 98.06 97 SER A N 1
ATOM 788 C CA . SER A 1 97 ? -0.528 16.531 -3.484 1 98.06 97 SER A CA 1
ATOM 789 C C . SER A 1 97 ? -1.443 17.219 -2.475 1 98.06 97 SER A C 1
ATOM 791 O O . SER A 1 97 ? -2.219 16.547 -1.784 1 98.06 97 SER A O 1
ATOM 793 N N . GLY A 1 98 ? -1.34 18.484 -2.346 1 97.56 98 GLY A N 1
ATOM 794 C CA . GLY A 1 98 ? -2.014 19.266 -1.312 1 97.56 98 GLY A CA 1
ATOM 795 C C . GLY A 1 98 ? -1.054 19.984 -0.386 1 97.56 98 GLY A C 1
ATOM 796 O O . GLY A 1 98 ? 0.106 20.203 -0.739 1 97.56 98 GLY A O 1
ATOM 797 N N . ILE A 1 99 ? -1.591 20.422 0.783 1 96.88 99 ILE A N 1
ATOM 798 C CA . ILE A 1 99 ? -0.802 21.109 1.801 1 96.88 99 ILE A CA 1
ATOM 799 C C . ILE A 1 99 ? -1.046 20.469 3.164 1 96.88 99 ILE A C 1
ATOM 801 O O . ILE A 1 99 ? -2.193 20.234 3.553 1 96.88 99 ILE A O 1
ATOM 805 N N . SER A 1 100 ? 0 20.156 3.818 1 96.31 100 SER A N 1
ATOM 806 C CA . SER A 1 100 ? -0.149 19.469 5.102 1 96.31 100 SER A CA 1
ATOM 807 C C . SER A 1 100 ? -0.632 20.422 6.184 1 96.31 100 SER A C 1
ATOM 809 O O . SER A 1 100 ? -0.473 21.641 6.062 1 96.31 100 SER A O 1
ATOM 811 N N . HIS A 1 101 ? -1.106 19.828 7.203 1 95.75 101 HIS A N 1
ATOM 812 C CA . HIS A 1 101 ? -1.585 20.578 8.352 1 95.75 101 HIS A CA 1
ATOM 813 C C . HIS A 1 101 ? -0.479 21.453 8.93 1 95.75 101 HIS A C 1
ATOM 815 O O . HIS A 1 101 ? -0.702 22.641 9.219 1 95.75 101 HIS A O 1
ATOM 821 N N . ASN A 1 102 ? 0.72 20.859 9.133 1 94.88 102 ASN A N 1
ATOM 822 C CA . ASN A 1 102 ? 1.824 21.609 9.742 1 94.88 102 ASN A CA 1
ATOM 823 C C . ASN A 1 102 ? 2.279 22.766 8.852 1 94.88 102 ASN A C 1
ATOM 825 O O . ASN A 1 102 ? 2.607 23.844 9.344 1 94.88 102 ASN A O 1
ATOM 829 N N . GLU A 1 103 ? 2.283 22.516 7.539 1 93.62 103 GLU A N 1
ATOM 830 C CA . GLU A 1 103 ? 2.629 23.578 6.609 1 93.62 103 GLU A CA 1
ATOM 831 C C . GLU A 1 103 ? 1.604 24.703 6.66 1 93.62 103 GLU A C 1
ATOM 833 O O . GLU A 1 103 ? 1.962 25.891 6.582 1 93.62 103 GLU A O 1
ATOM 838 N N . LEU A 1 104 ? 0.375 24.406 6.715 1 93.56 104 LEU A N 1
ATOM 839 C CA . LEU A 1 104 ? -0.691 25.391 6.801 1 93.56 104 LEU A CA 1
ATOM 840 C C . LEU A 1 104 ? -0.542 26.25 8.055 1 93.56 104 LEU A C 1
ATOM 842 O O . LEU A 1 104 ? -0.717 27.469 8.008 1 93.56 104 LEU A O 1
ATOM 846 N N . LYS A 1 105 ? -0.193 25.656 9.117 1 92.69 105 LYS A N 1
ATOM 847 C CA . LYS A 1 105 ? -0.043 26.359 10.391 1 92.69 105 LYS A CA 1
ATOM 848 C C . LYS A 1 105 ? 1.128 27.328 10.344 1 92.69 105 LYS A C 1
ATOM 850 O O . LYS A 1 105 ? 1.106 28.359 11.008 1 92.69 105 LYS A O 1
ATOM 855 N N . GLU A 1 106 ? 2.148 26.906 9.695 1 90.62 106 GLU A N 1
ATOM 856 C CA . GLU A 1 106 ? 3.324 27.766 9.594 1 90.62 106 GLU A CA 1
ATOM 857 C C . GLU A 1 106 ? 3.039 28.984 8.734 1 90.62 106 GLU A C 1
ATOM 859 O O . GLU A 1 106 ? 3.713 30.016 8.859 1 90.62 106 GLU A O 1
ATOM 864 N N . LYS A 1 107 ? 2.098 29 7.883 1 88.44 107 LYS A N 1
ATOM 865 C CA . LYS A 1 107 ? 1.775 30.094 6.984 1 88.44 107 LYS A CA 1
ATOM 866 C C . LYS A 1 107 ? 0.855 31.109 7.664 1 88.44 107 LYS A C 1
ATOM 868 O O . LYS A 1 107 ? 0.83 32.281 7.285 1 88.44 107 LYS A O 1
ATOM 873 N N . TYR A 1 108 ? 0.097 30.656 8.594 1 75.62 108 TYR A N 1
ATOM 874 C CA . TYR A 1 108 ? -0.819 31.594 9.242 1 75.62 108 TYR A CA 1
ATOM 875 C C . TYR A 1 108 ? -0.486 31.75 10.719 1 75.62 108 TYR A C 1
ATOM 877 O O . TYR A 1 108 ? -0.284 30.75 11.422 1 75.62 108 TYR A O 1
ATOM 885 N N . MET B 1 1 ? 2.701 -32.031 -3.289 1 47.97 1 MET B N 1
ATOM 886 C CA . MET B 1 1 ? 2.426 -31.797 -1.878 1 47.97 1 MET B CA 1
ATOM 887 C C . MET B 1 1 ? 1.823 -30.406 -1.678 1 47.97 1 MET B C 1
ATOM 889 O O . MET B 1 1 ? 2.258 -29.438 -2.307 1 47.97 1 MET B O 1
ATOM 893 N N . SER B 1 2 ? 0.589 -30.25 -1.037 1 60.31 2 SER B N 1
ATOM 894 C CA . SER B 1 2 ? -0.109 -28.984 -0.912 1 60.31 2 SER B CA 1
ATOM 895 C C . SER B 1 2 ? 0.731 -27.969 -0.15 1 60.31 2 SER B C 1
ATOM 897 O O . SER B 1 2 ? 1.246 -28.266 0.931 1 60.31 2 SER B O 1
ATOM 899 N N . GLU B 1 3 ? 1.262 -26.984 -0.751 1 75.62 3 GLU B N 1
ATOM 900 C CA . GLU B 1 3 ? 2.107 -26.016 -0.07 1 75.62 3 GLU B CA 1
ATOM 901 C C . GLU B 1 3 ? 1.394 -25.406 1.137 1 75.62 3 GLU B C 1
ATOM 903 O O . GLU B 1 3 ? 0.177 -25.219 1.109 1 75.62 3 GLU B O 1
ATOM 908 N N . ILE B 1 4 ? 1.982 -25.516 2.303 1 89.75 4 ILE B N 1
ATOM 909 C CA . ILE B 1 4 ? 1.448 -25 3.561 1 89.75 4 ILE B CA 1
ATOM 910 C C . ILE B 1 4 ? 1.749 -23.516 3.68 1 89.75 4 ILE B C 1
ATOM 912 O O . ILE B 1 4 ? 2.869 -23.062 3.406 1 89.75 4 ILE B O 1
ATOM 916 N N . PHE B 1 5 ? 0.75 -22.797 3.994 1 93.94 5 PHE B N 1
ATOM 917 C CA . PHE B 1 5 ? 0.9 -21.359 4.176 1 93.94 5 PHE B CA 1
ATOM 918 C C . PHE B 1 5 ? 1.847 -21.062 5.332 1 93.94 5 PHE B C 1
ATOM 920 O O . PHE B 1 5 ? 1.626 -21.5 6.457 1 93.94 5 PHE B O 1
ATOM 927 N N . ASN B 1 6 ? 2.93 -20.484 5.059 1 94.94 6 ASN B N 1
ATOM 928 C CA . ASN B 1 6 ? 3.852 -19.938 6.051 1 94.94 6 ASN B CA 1
ATOM 929 C C . ASN B 1 6 ? 3.846 -18.406 6.047 1 94.94 6 ASN B C 1
ATOM 931 O O . ASN B 1 6 ? 4.449 -17.781 5.172 1 94.94 6 ASN B O 1
ATOM 935 N N . GLU B 1 7 ? 3.236 -17.797 7.02 1 94.88 7 GLU B N 1
ATOM 936 C CA . GLU B 1 7 ? 3.01 -16.359 7.047 1 94.88 7 GLU B CA 1
ATOM 937 C C . GLU B 1 7 ? 4.328 -15.586 6.988 1 94.88 7 GLU B C 1
ATOM 939 O O . GLU B 1 7 ? 4.418 -14.547 6.328 1 94.88 7 GLU B O 1
ATOM 944 N N . SER B 1 8 ? 5.344 -16.062 7.617 1 92.81 8 SER B N 1
ATOM 945 C CA . SER B 1 8 ? 6.613 -15.352 7.715 1 92.81 8 SER B CA 1
ATOM 946 C C . SER B 1 8 ? 7.309 -15.273 6.359 1 92.81 8 SER B C 1
ATOM 948 O O . SER B 1 8 ? 8.219 -14.461 6.168 1 92.81 8 SER B O 1
ATOM 950 N N . ILE B 1 9 ? 6.848 -16.094 5.449 1 92.88 9 ILE B N 1
ATOM 951 C CA . ILE B 1 9 ? 7.434 -16.109 4.113 1 92.88 9 ILE B CA 1
ATOM 952 C C . ILE B 1 9 ? 6.543 -15.32 3.152 1 92.88 9 ILE B C 1
ATOM 954 O O . ILE B 1 9 ? 7.039 -14.633 2.254 1 92.88 9 ILE B O 1
ATOM 958 N N . GLU B 1 10 ? 5.258 -15.406 3.424 1 96.88 10 GLU B N 1
ATOM 959 C CA . GLU B 1 10 ? 4.281 -14.898 2.467 1 96.88 10 GLU B CA 1
ATOM 960 C C . GLU B 1 10 ? 3.93 -13.438 2.754 1 96.88 10 GLU B C 1
ATOM 962 O O . GLU B 1 10 ? 3.408 -12.734 1.886 1 96.88 10 GLU B O 1
ATOM 967 N N . TYR B 1 11 ? 4.113 -12.984 3.969 1 98.19 11 TYR B N 1
ATOM 968 C CA . TYR B 1 11 ? 3.793 -11.641 4.43 1 98.19 11 TYR B CA 1
ATOM 969 C C . TYR B 1 11 ? 4.965 -11.031 5.188 1 98.19 11 TYR B C 1
ATOM 971 O O . TYR B 1 11 ? 5.652 -11.719 5.941 1 98.19 11 TYR B O 1
ATOM 979 N N . SER B 1 12 ? 5.262 -9.766 4.957 1 98.44 12 SER B N 1
ATOM 980 C CA . SER B 1 12 ? 6.402 -9.141 5.609 1 98.44 12 SER B CA 1
ATOM 981 C C . SER B 1 12 ? 5.957 -8.227 6.746 1 98.44 12 SER B C 1
ATOM 983 O O . SER B 1 12 ? 5.605 -7.066 6.52 1 98.44 12 SER B O 1
ATOM 985 N N . HIS B 1 13 ? 6.051 -8.695 7.949 1 98.06 13 HIS B N 1
ATOM 986 C CA . HIS B 1 13 ? 5.812 -7.871 9.125 1 98.06 13 HIS B CA 1
ATOM 987 C C . HIS B 1 13 ? 6.879 -6.793 9.266 1 98.06 13 HIS B C 1
ATOM 989 O O . HIS B 1 13 ? 6.629 -5.734 9.852 1 98.06 13 HIS B O 1
ATOM 995 N N . LYS B 1 14 ? 8.062 -7.102 8.695 1 98.12 14 LYS B N 1
ATOM 996 C CA . LYS B 1 14 ? 9.109 -6.09 8.672 1 98.12 14 LYS B CA 1
ATOM 997 C C . LYS B 1 14 ? 8.664 -4.852 7.898 1 98.12 14 LYS B C 1
ATOM 999 O O . LYS B 1 14 ? 8.922 -3.723 8.32 1 98.12 14 LYS B O 1
ATOM 1004 N N . VAL B 1 15 ? 7.977 -5.062 6.816 1 98.75 15 VAL B N 1
ATOM 1005 C CA . VAL B 1 15 ? 7.453 -3.959 6.02 1 98.75 15 VAL B CA 1
ATOM 1006 C C . VAL B 1 15 ? 6.445 -3.16 6.844 1 98.75 15 VAL B C 1
ATOM 1008 O O . VAL B 1 15 ? 6.465 -1.926 6.832 1 98.75 15 VAL B O 1
ATOM 1011 N N . ASP B 1 16 ? 5.582 -3.814 7.613 1 98.62 16 ASP B N 1
ATOM 1012 C CA . ASP B 1 16 ? 4.625 -3.125 8.469 1 98.62 16 ASP B CA 1
ATOM 1013 C C . ASP B 1 16 ? 5.336 -2.268 9.516 1 98.62 16 ASP B C 1
ATOM 1015 O O . ASP B 1 16 ? 4.934 -1.129 9.766 1 98.62 16 ASP B O 1
ATOM 1019 N N . GLU B 1 17 ? 6.402 -2.846 10.039 1 98.44 17 GLU B N 1
ATOM 1020 C CA . GLU B 1 17 ? 7.172 -2.098 11.031 1 98.44 17 GLU B CA 1
ATOM 1021 C C . GLU B 1 17 ? 7.801 -0.851 10.414 1 98.44 17 GLU B C 1
ATOM 1023 O O . GLU B 1 17 ? 7.793 0.221 11.023 1 98.44 17 GLU B O 1
ATOM 1028 N N . MET B 1 18 ? 8.367 -1.029 9.281 1 98.38 18 MET B N 1
ATOM 1029 C CA . MET B 1 18 ? 8.977 0.099 8.586 1 98.38 18 MET B CA 1
ATOM 1030 C C . MET B 1 18 ? 7.934 1.164 8.258 1 98.38 18 MET B C 1
ATOM 1032 O O . MET B 1 18 ? 8.211 2.361 8.359 1 98.38 18 MET B O 1
ATOM 1036 N N . ARG B 1 19 ? 6.703 0.752 7.895 1 98.69 19 ARG B N 1
ATOM 1037 C CA . ARG B 1 19 ? 5.621 1.686 7.602 1 98.69 19 ARG B CA 1
ATOM 1038 C C . ARG B 1 19 ? 5.211 2.461 8.852 1 98.69 19 ARG B C 1
ATOM 1040 O O . ARG B 1 19 ? 5 3.674 8.789 1 98.69 19 ARG B O 1
ATOM 1047 N N . ILE B 1 20 ? 5.121 1.735 9.93 1 98.5 20 ILE B N 1
ATOM 1048 C CA . ILE B 1 20 ? 4.758 2.375 11.195 1 98.5 20 ILE B CA 1
ATOM 1049 C C . ILE B 1 20 ? 5.766 3.475 11.523 1 98.5 20 ILE B C 1
ATOM 1051 O O . ILE B 1 20 ? 5.383 4.582 11.906 1 98.5 20 ILE B O 1
ATOM 1055 N N . ASN B 1 21 ? 7.023 3.188 11.336 1 97.38 21 ASN B N 1
ATOM 1056 C CA . ASN B 1 21 ? 8.07 4.168 11.609 1 97.38 21 ASN B CA 1
ATOM 1057 C C . ASN B 1 21 ? 7.934 5.395 10.711 1 97.38 21 ASN B C 1
ATOM 1059 O O . ASN B 1 21 ? 8.125 6.523 11.172 1 97.38 21 ASN B O 1
ATOM 1063 N N . ARG B 1 22 ? 7.598 5.188 9.492 1 97.06 22 ARG B N 1
ATOM 1064 C CA . ARG B 1 22 ? 7.43 6.297 8.555 1 97.06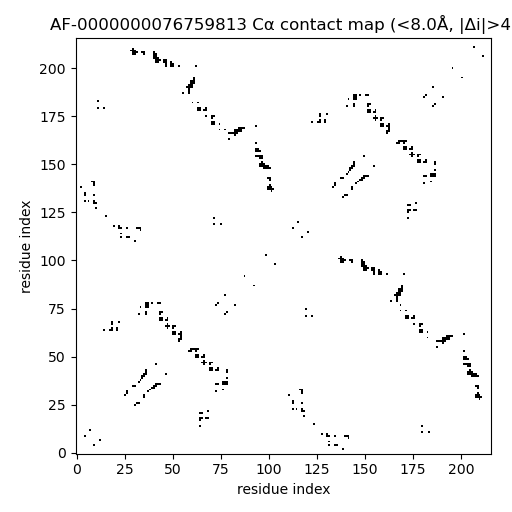 22 ARG B CA 1
ATOM 1065 C C . ARG B 1 22 ? 6.188 7.113 8.891 1 97.06 22 ARG B C 1
ATOM 1067 O O . ARG B 1 22 ? 6.172 8.336 8.719 1 97.06 22 ARG B O 1
ATOM 1074 N N . VAL B 1 23 ? 5.156 6.492 9.398 1 98 23 VAL B N 1
ATOM 1075 C CA . VAL B 1 23 ? 3.951 7.203 9.805 1 98 23 VAL B CA 1
ATOM 1076 C C . VAL B 1 23 ? 4.258 8.086 11.016 1 98 23 VAL B C 1
ATOM 1078 O O . VAL B 1 23 ? 3.797 9.227 11.086 1 98 23 VAL B O 1
ATOM 1081 N N . LYS B 1 24 ? 5.047 7.551 11.922 1 97.12 24 LYS B N 1
ATOM 1082 C CA . LYS B 1 24 ? 5.461 8.344 13.07 1 97.12 24 LYS B CA 1
ATOM 1083 C C . LYS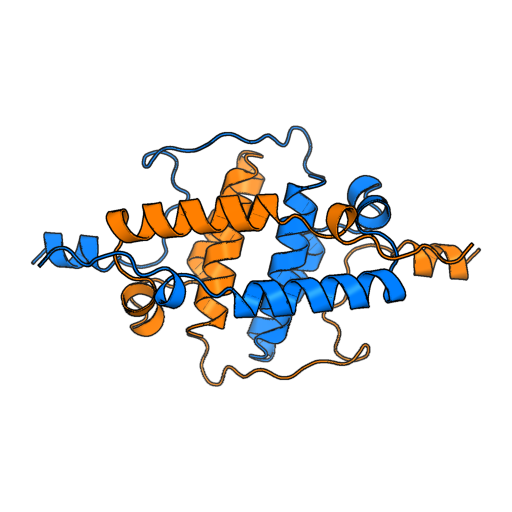 B 1 24 ? 6.246 9.578 12.633 1 97.12 24 LYS B C 1
ATOM 1085 O O . LYS B 1 24 ? 5.973 10.688 13.086 1 97.12 24 LYS B O 1
ATOM 1090 N N . THR B 1 25 ? 7.238 9.383 11.75 1 95.12 25 THR B N 1
ATOM 1091 C CA . THR B 1 25 ? 8.039 10.492 11.234 1 95.12 25 THR B CA 1
ATOM 1092 C C . THR B 1 25 ? 7.152 11.508 10.516 1 95.12 25 THR B C 1
ATOM 1094 O O . THR B 1 25 ? 7.297 12.711 10.719 1 95.12 25 THR B O 1
ATOM 1097 N N . SER B 1 26 ? 6.238 11.07 9.75 1 95.38 26 SER B N 1
ATOM 1098 C CA . SER B 1 26 ? 5.34 11.938 8.992 1 95.38 26 SER B CA 1
ATOM 1099 C C . SER B 1 26 ? 4.449 12.758 9.922 1 95.38 26 SER B C 1
ATOM 1101 O O . SER B 1 26 ? 4.121 13.906 9.625 1 95.38 26 SER B O 1
ATOM 1103 N N . PHE B 1 27 ? 4.004 12.133 10.984 1 96.5 27 PHE B N 1
ATOM 1104 C CA . PHE B 1 27 ? 3.174 12.82 11.969 1 96.5 27 PHE B CA 1
ATOM 1105 C C . PHE B 1 27 ? 3.867 14.078 12.477 1 96.5 27 PHE B C 1
ATOM 1107 O O . PHE B 1 27 ? 3.254 15.141 12.555 1 96.5 27 PHE B O 1
ATOM 1114 N N . TYR B 1 28 ? 5.098 13.938 12.727 1 94.44 28 TYR B N 1
ATOM 1115 C CA . TYR B 1 28 ? 5.824 15.07 13.281 1 94.44 28 TYR B CA 1
ATOM 1116 C C . TYR B 1 28 ? 6.164 16.094 12.195 1 94.44 28 TYR B C 1
ATOM 1118 O O . TYR B 1 28 ? 6.211 17.297 12.461 1 94.44 28 TYR B O 1
ATOM 1126 N N . LYS B 1 29 ? 6.324 15.609 11 1 92.62 29 LYS B N 1
ATOM 1127 C CA . LYS B 1 29 ? 6.68 16.5 9.891 1 92.62 29 LYS B CA 1
ATOM 1128 C C . LYS B 1 29 ? 5.445 17.203 9.336 1 92.62 29 LYS B C 1
ATOM 1130 O O . LYS B 1 29 ? 5.496 18.391 9 1 92.62 29 LYS B O 1
ATOM 1135 N N . TYR B 1 30 ? 4.324 16.406 9.281 1 94.81 30 TYR B N 1
ATOM 1136 C CA . TYR B 1 30 ? 3.223 16.875 8.453 1 94.81 30 TYR B CA 1
ATOM 1137 C C . TYR B 1 30 ? 1.944 17.016 9.266 1 94.81 30 TYR B C 1
ATOM 1139 O O . TYR B 1 30 ? 0.967 17.609 8.805 1 94.81 30 TYR B O 1
ATOM 1147 N N . GLY B 1 31 ? 1.914 16.484 10.516 1 95.75 31 GLY B N 1
ATOM 1148 C CA . GLY B 1 31 ? 0.708 16.5 11.328 1 95.75 31 GLY B CA 1
ATOM 1149 C C . GLY B 1 31 ? -0.078 15.203 11.25 1 95.75 31 GLY B C 1
ATOM 1150 O O . GLY B 1 31 ? 0.341 14.25 10.578 1 95.75 31 GLY B O 1
ATOM 1151 N N . SER B 1 32 ? -1.185 15.172 11.867 1 96.5 32 SER B N 1
ATOM 1152 C CA . SER B 1 32 ? -1.984 13.961 12.016 1 96.5 32 SER B CA 1
ATOM 1153 C C . SER B 1 32 ? -2.574 13.516 10.68 1 96.5 32 SER B C 1
ATOM 1155 O O . SER B 1 32 ? -3.006 14.352 9.883 1 96.5 32 SER B O 1
ATOM 1157 N N . ALA B 1 33 ? -2.621 12.203 10.477 1 97.38 33 ALA B N 1
ATOM 1158 C CA . ALA B 1 33 ? -3.229 11.625 9.273 1 97.38 33 ALA B CA 1
ATOM 1159 C C . ALA B 1 33 ? -4.711 11.977 9.188 1 97.38 33 ALA B C 1
ATOM 1161 O O . ALA B 1 33 ? -5.219 12.305 8.109 1 97.38 33 ALA B O 1
ATOM 1162 N N . LYS B 1 34 ? -5.371 11.953 10.32 1 96.19 34 LYS B N 1
ATOM 1163 C CA . LYS B 1 34 ? -6.797 12.258 10.359 1 96.19 34 LYS B CA 1
ATOM 1164 C C . LYS B 1 34 ? -7.078 13.656 9.82 1 96.19 34 LYS B C 1
ATOM 1166 O O . LYS B 1 34 ? -8.008 13.844 9.031 1 96.19 34 LYS B O 1
ATOM 1171 N N . VAL B 1 35 ? -6.281 14.562 10.211 1 96.75 35 VAL B N 1
ATOM 1172 C CA . VAL B 1 35 ? -6.484 15.93 9.766 1 96.75 35 VAL B CA 1
ATOM 1173 C C . VAL B 1 35 ? -6.086 16.062 8.297 1 96.75 35 VAL B C 1
ATOM 1175 O O . VAL B 1 35 ? -6.859 16.562 7.48 1 96.75 35 VAL B O 1
ATOM 1178 N N . ASN B 1 36 ? -4.902 15.609 7.91 1 98.12 36 ASN B N 1
ATOM 1179 C CA . ASN B 1 36 ? -4.383 15.758 6.555 1 98.12 36 ASN B CA 1
ATOM 1180 C C . ASN B 1 36 ? -5.285 15.078 5.531 1 98.12 36 ASN B C 1
ATOM 1182 O O . ASN B 1 36 ? -5.547 15.633 4.461 1 98.12 36 ASN B O 1
ATOM 1186 N N . PHE B 1 37 ? -5.812 13.883 5.871 1 98.31 37 PHE B N 1
ATOM 1187 C CA . PHE B 1 37 ? -6.535 13.109 4.871 1 98.31 37 PHE B CA 1
ATOM 1188 C C . PHE B 1 37 ? -8.031 13.141 5.137 1 98.31 37 PHE B C 1
ATOM 1190 O O . PHE B 1 37 ? -8.836 13.133 4.199 1 98.31 37 PHE B O 1
ATOM 1197 N N . GLY B 1 38 ? -8.43 13.234 6.41 1 97.31 38 GLY B N 1
ATOM 1198 C CA . GLY B 1 38 ? -9.836 13.359 6.75 1 97.31 38 GLY B CA 1
ATOM 1199 C C . GLY B 1 38 ? -10.438 14.68 6.301 1 97.31 38 GLY B C 1
ATOM 1200 O O . GLY B 1 38 ? -11.578 14.727 5.836 1 97.31 38 GLY B O 1
ATOM 1201 N N . ASP B 1 39 ? -9.625 15.68 6.438 1 96.94 39 ASP B N 1
ATOM 1202 C CA . ASP B 1 39 ? -10.094 17 6.016 1 96.94 39 ASP B CA 1
ATOM 1203 C C . ASP B 1 39 ? -9.672 17.297 4.574 1 96.94 39 ASP B C 1
ATOM 1205 O O . ASP B 1 39 ? -9.867 18.406 4.082 1 96.94 39 ASP B O 1
ATOM 1209 N N . LYS B 1 40 ? -9.047 16.375 3.934 1 97.44 40 LYS B N 1
ATOM 1210 C CA . LYS B 1 40 ? -8.703 16.406 2.514 1 97.44 40 LYS B CA 1
ATOM 1211 C C . LYS B 1 40 ? -7.707 17.516 2.209 1 97.44 40 LYS B C 1
ATOM 1213 O O . LYS B 1 40 ? -7.773 18.141 1.148 1 97.44 40 LYS B O 1
ATOM 1218 N N . LEU B 1 41 ? -6.871 17.797 3.215 1 98.06 41 LEU B N 1
ATOM 1219 C CA . LEU B 1 41 ? -5.781 18.734 2.979 1 98.06 41 LEU B CA 1
ATOM 1220 C C . LEU B 1 41 ? -4.754 18.141 2.016 1 98.06 41 LEU B C 1
ATOM 1222 O O . LEU B 1 41 ? -4.16 18.875 1.22 1 98.06 41 LEU B O 1
ATOM 1226 N N . VAL B 1 42 ? -4.531 16.828 2.131 1 98.38 42 VAL B N 1
ATOM 1227 C CA . VAL B 1 42 ? -3.627 16.078 1.275 1 98.38 42 VAL B CA 1
ATOM 1228 C C . VAL B 1 42 ? -4.406 14.984 0.539 1 98.38 42 VAL B C 1
ATOM 1230 O O . VAL B 1 42 ? -5.188 14.25 1.149 1 98.38 42 VAL B O 1
ATOM 1233 N N . ASN B 1 43 ? -4.246 14.914 -0.751 1 98.62 43 ASN B N 1
ATOM 1234 C CA . ASN B 1 43 ? -4.875 13.852 -1.529 1 98.62 43 ASN B CA 1
ATOM 1235 C C . ASN B 1 43 ? -4.066 12.555 -1.479 1 98.62 43 ASN B C 1
ATOM 1237 O O . ASN B 1 43 ? -2.963 12.492 -2.023 1 98.62 43 ASN B O 1
ATOM 1241 N N . ALA B 1 44 ? -4.625 11.578 -0.891 1 98.69 44 ALA B N 1
ATOM 1242 C CA . ALA B 1 44 ? -3.902 10.344 -0.614 1 98.69 44 ALA B CA 1
ATOM 1243 C C . ALA B 1 44 ? -3.545 9.617 -1.907 1 98.69 44 ALA B C 1
ATOM 1245 O O . ALA B 1 44 ? -2.402 9.188 -2.09 1 98.69 44 ALA B O 1
ATOM 1246 N N . ILE B 1 45 ? -4.496 9.516 -2.865 1 98.81 45 ILE B N 1
ATOM 1247 C CA . ILE B 1 45 ? -4.281 8.75 -4.086 1 98.81 45 ILE B CA 1
ATOM 1248 C C . ILE B 1 45 ? -3.266 9.461 -4.973 1 98.81 45 ILE B C 1
ATOM 1250 O O . ILE B 1 45 ? -2.365 8.828 -5.531 1 98.81 45 ILE B O 1
ATOM 1254 N N . GLU B 1 46 ? -3.387 10.742 -5.082 1 98.69 46 GLU B N 1
ATOM 1255 C CA . GLU B 1 46 ? -2.428 11.484 -5.895 1 98.69 46 GLU B CA 1
ATOM 1256 C C . GLU B 1 46 ? -1.032 11.445 -5.273 1 98.69 46 GLU B C 1
ATOM 1258 O O . GLU B 1 46 ? -0.033 11.344 -5.988 1 98.69 46 GLU B O 1
ATOM 1263 N N . SER B 1 47 ? -0.885 11.57 -3.98 1 98.75 47 SER B N 1
ATOM 1264 C CA . SER B 1 47 ? 0.4 11.453 -3.299 1 98.75 47 SER B CA 1
ATOM 1265 C C . SER B 1 47 ? 0.993 10.062 -3.463 1 98.75 47 SER B C 1
ATOM 1267 O O . SER B 1 47 ? 2.199 9.914 -3.664 1 98.75 47 SER B O 1
ATOM 1269 N N . HIS B 1 48 ? 0.092 9.055 -3.367 1 98.88 48 HIS B N 1
ATOM 1270 C CA . HIS B 1 48 ? 0.479 7.691 -3.699 1 98.88 48 HIS B CA 1
ATOM 1271 C C . HIS B 1 48 ? 1.092 7.613 -5.094 1 98.88 48 HIS B C 1
ATOM 1273 O O . HIS B 1 48 ? 2.148 7.008 -5.281 1 98.88 48 HIS B O 1
ATOM 1279 N N . ASP B 1 49 ? 0.469 8.227 -6.031 1 98.81 49 ASP B N 1
ATOM 1280 C CA . ASP B 1 49 ? 0.944 8.164 -7.41 1 98.81 49 ASP B CA 1
ATOM 1281 C C . ASP B 1 49 ? 2.324 8.805 -7.543 1 98.81 49 ASP B C 1
ATOM 1283 O O . ASP B 1 49 ? 3.164 8.328 -8.312 1 98.81 49 ASP B O 1
ATOM 1287 N N . LEU B 1 50 ? 2.553 9.836 -6.816 1 98.75 50 LEU B N 1
ATOM 1288 C CA . LEU B 1 50 ? 3.859 10.484 -6.816 1 98.75 50 LEU B CA 1
ATOM 1289 C C . LEU B 1 50 ? 4.938 9.531 -6.305 1 98.75 50 LEU B C 1
ATOM 1291 O O . LEU B 1 50 ? 6.047 9.508 -6.836 1 98.75 50 LEU B O 1
ATOM 1295 N N . CYS B 1 51 ? 4.66 8.742 -5.254 1 98.69 51 CYS B N 1
ATOM 1296 C CA . CYS B 1 51 ? 5.609 7.773 -4.711 1 98.69 51 CYS B CA 1
ATOM 1297 C C . CYS B 1 51 ? 5.922 6.684 -5.73 1 98.69 51 CYS B C 1
ATOM 1299 O O . CYS B 1 51 ? 7.078 6.301 -5.898 1 98.69 51 CYS B O 1
ATOM 1301 N N . ILE B 1 52 ? 4.848 6.23 -6.426 1 98.81 52 ILE B N 1
ATOM 1302 C CA . ILE B 1 52 ? 5.039 5.188 -7.43 1 98.81 52 ILE B CA 1
ATOM 1303 C C . ILE B 1 52 ? 5.91 5.719 -8.562 1 98.81 52 ILE B C 1
ATOM 1305 O O . ILE B 1 52 ? 6.816 5.027 -9.039 1 98.81 52 ILE B O 1
ATOM 1309 N N . GLU B 1 53 ? 5.637 6.91 -8.984 1 98.5 53 GLU B N 1
ATOM 1310 C CA . GLU B 1 53 ? 6.441 7.531 -10.031 1 98.5 53 GLU B CA 1
ATOM 1311 C C . GLU B 1 53 ? 7.906 7.633 -9.617 1 98.5 53 GLU B C 1
ATOM 1313 O O . GLU B 1 53 ? 8.805 7.355 -10.422 1 98.5 53 GLU B O 1
ATOM 1318 N N . LYS B 1 54 ? 8.156 8.039 -8.438 1 98.25 54 LYS B N 1
ATOM 1319 C CA . LYS B 1 54 ? 9.523 8.164 -7.934 1 98.25 54 LYS B CA 1
ATOM 1320 C C . LYS B 1 54 ? 10.211 6.801 -7.891 1 98.25 54 LYS B C 1
ATOM 1322 O O . LYS B 1 54 ? 11.391 6.684 -8.234 1 98.25 54 LYS B O 1
ATOM 1327 N N . TYR B 1 55 ? 9.492 5.789 -7.441 1 98.44 55 TYR B N 1
ATOM 1328 C CA . TYR B 1 55 ? 10.047 4.441 -7.445 1 98.44 55 TYR B CA 1
ATOM 1329 C C . TYR B 1 55 ? 10.43 4.012 -8.859 1 98.44 55 TYR B C 1
ATOM 1331 O O . TYR B 1 55 ? 11.523 3.49 -9.086 1 98.44 55 TYR B O 1
ATOM 1339 N N . GLN B 1 56 ? 9.5 4.273 -9.75 1 98.06 56 GLN B N 1
ATOM 1340 C CA . GLN B 1 56 ? 9.766 3.877 -11.125 1 98.06 56 GLN B CA 1
ATOM 1341 C C . GLN B 1 56 ? 10.984 4.598 -11.68 1 98.06 56 GLN B C 1
ATOM 1343 O O . GLN B 1 56 ? 11.766 4.012 -12.438 1 98.06 56 GLN B O 1
ATOM 1348 N N . LYS B 1 57 ? 11.148 5.797 -11.281 1 97.5 57 LYS B N 1
ATOM 1349 C CA . LYS B 1 57 ? 12.242 6.625 -11.781 1 97.5 57 LYS B CA 1
ATOM 1350 C C . LYS B 1 57 ? 13.57 6.23 -11.125 1 97.5 57 LYS B C 1
ATOM 1352 O O . LYS B 1 57 ? 14.602 6.195 -11.789 1 97.5 57 LYS B O 1
ATOM 1357 N N . THR B 1 58 ? 13.602 5.898 -9.836 1 97.44 58 THR B N 1
ATOM 1358 C CA . THR B 1 58 ? 14.859 5.824 -9.094 1 97.44 58 THR B CA 1
ATOM 1359 C C . THR B 1 58 ? 15.195 4.379 -8.742 1 97.44 58 THR B C 1
ATOM 1361 O O . THR B 1 58 ? 16.359 4.051 -8.477 1 97.44 58 THR B O 1
ATOM 1364 N N . GLY B 1 59 ? 14.141 3.561 -8.57 1 98 59 GLY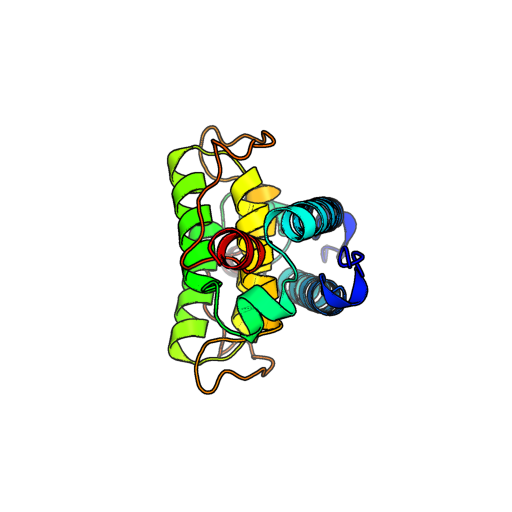 B N 1
ATOM 1365 C CA . GLY B 1 59 ? 14.328 2.186 -8.141 1 98 59 GLY B CA 1
ATOM 1366 C C . GLY B 1 59 ? 14.391 2.039 -6.629 1 98 59 GLY B C 1
ATOM 1367 O O . GLY B 1 59 ? 14.547 0.93 -6.113 1 98 59 GLY B O 1
ATOM 1368 N N . ASN B 1 60 ? 14.32 3.148 -5.867 1 98.62 60 ASN B N 1
ATOM 1369 C CA . ASN B 1 60 ? 14.391 3.098 -4.41 1 98.62 60 ASN B CA 1
ATOM 1370 C C . ASN B 1 60 ? 13.086 2.588 -3.805 1 98.62 60 ASN B C 1
ATOM 1372 O O . ASN B 1 60 ? 12.062 3.275 -3.85 1 98.62 60 ASN B O 1
ATOM 1376 N N . THR B 1 61 ? 13.086 1.43 -3.121 1 98.62 61 THR B N 1
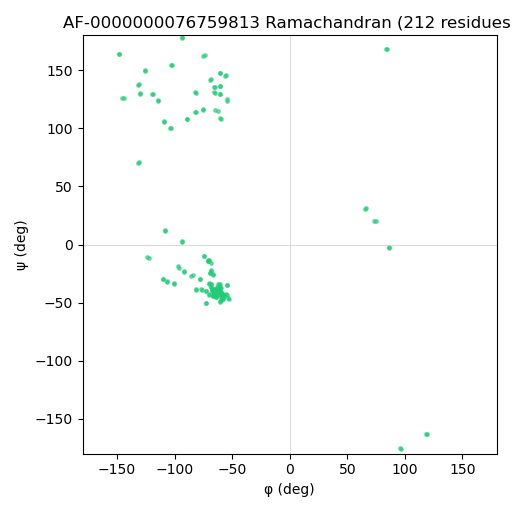ATOM 1377 C CA . THR B 1 61 ? 11.883 0.756 -2.641 1 98.62 61 THR B CA 1
ATOM 1378 C C . THR B 1 61 ? 11.305 1.479 -1.426 1 98.62 61 THR B C 1
ATOM 1380 O O . THR B 1 61 ? 10.172 1.226 -1.03 1 98.62 61 THR B O 1
ATOM 1383 N N . GLU B 1 62 ? 12.07 2.441 -0.89 1 98.25 62 GLU B N 1
ATOM 1384 C CA . GLU B 1 62 ? 11.531 3.264 0.19 1 98.25 62 GLU B CA 1
ATOM 1385 C C . GLU B 1 62 ? 10.219 3.918 -0.217 1 98.25 62 GLU B C 1
ATOM 1387 O O . GLU B 1 62 ? 9.305 4.055 0.604 1 98.25 62 GLU B O 1
ATOM 1392 N N . TYR B 1 63 ? 10.078 4.27 -1.404 1 98.62 63 TYR B N 1
ATOM 1393 C CA . TYR B 1 63 ? 8.898 4.973 -1.894 1 98.62 63 TYR B CA 1
ATOM 1394 C C . TYR B 1 63 ? 7.684 4.059 -1.897 1 98.62 63 TYR B C 1
ATOM 1396 O O . TYR B 1 63 ? 6.543 4.535 -1.86 1 98.62 63 TYR B O 1
ATOM 1404 N N . LEU B 1 64 ? 7.926 2.744 -1.965 1 98.88 64 LEU B N 1
ATOM 1405 C CA . LEU B 1 64 ? 6.816 1.801 -1.9 1 98.88 64 LEU B CA 1
ATOM 1406 C C . LEU B 1 64 ? 6.18 1.802 -0.514 1 98.88 64 LEU B C 1
ATOM 1408 O O . LEU B 1 64 ? 4.969 1.629 -0.381 1 98.88 64 LEU B O 1
ATOM 1412 N N . LEU B 1 65 ? 6.992 2.012 0.541 1 98.81 65 LEU B N 1
ATOM 1413 C CA . LEU B 1 65 ? 6.473 2.086 1.901 1 98.81 65 LEU B CA 1
ATOM 1414 C C . LEU B 1 65 ? 5.539 3.283 2.062 1 98.81 65 LEU B C 1
ATOM 1416 O O . LEU B 1 65 ? 4.461 3.158 2.643 1 98.81 65 LEU B O 1
ATOM 1420 N N . ASP B 1 66 ? 6.004 4.41 1.499 1 98.5 66 ASP B N 1
ATOM 1421 C CA . ASP B 1 66 ? 5.184 5.613 1.555 1 98.5 66 ASP B CA 1
ATOM 1422 C C . ASP B 1 66 ? 3.895 5.438 0.751 1 98.5 66 ASP B C 1
ATOM 1424 O O . ASP B 1 66 ? 2.818 5.84 1.197 1 98.5 66 ASP B O 1
ATOM 1428 N N . ALA B 1 67 ? 4.047 4.848 -0.417 1 98.94 67 ALA B N 1
ATOM 1429 C CA . ALA B 1 67 ? 2.875 4.594 -1.247 1 98.94 67 ALA B CA 1
ATOM 1430 C C . ALA B 1 67 ? 1.85 3.742 -0.504 1 98.94 67 ALA B C 1
ATOM 1432 O O . ALA B 1 67 ? 0.654 4.047 -0.517 1 98.94 67 ALA B O 1
ATOM 1433 N N . MET B 1 68 ? 2.307 2.719 0.15 1 98.94 68 MET B N 1
ATOM 1434 C CA . MET B 1 68 ? 1.423 1.858 0.931 1 98.94 68 MET B CA 1
ATOM 1435 C C . MET B 1 68 ? 0.738 2.646 2.043 1 98.94 68 MET B C 1
ATOM 1437 O O . MET B 1 68 ? -0.447 2.441 2.314 1 98.94 68 MET B O 1
ATOM 1441 N N . ASN B 1 69 ? 1.494 3.518 2.686 1 98.88 69 ASN B N 1
ATOM 1442 C CA . ASN B 1 69 ? 0.9 4.316 3.752 1 98.88 69 ASN B CA 1
ATOM 1443 C C . ASN B 1 69 ? -0.181 5.25 3.219 1 98.88 69 ASN B C 1
ATOM 1445 O O . ASN B 1 69 ? -1.225 5.426 3.85 1 98.88 69 ASN B O 1
ATOM 1449 N N . TYR B 1 70 ? 0.031 5.84 2.07 1 98.88 70 TYR B N 1
ATOM 1450 C CA . TYR B 1 70 ? -0.999 6.691 1.484 1 98.88 70 TYR B CA 1
ATOM 1451 C C . TYR B 1 70 ? -2.252 5.887 1.159 1 98.88 70 TYR B C 1
ATOM 1453 O O . TYR B 1 70 ? -3.371 6.379 1.322 1 98.88 70 TYR B O 1
ATOM 1461 N N . LEU B 1 71 ? -2.113 4.633 0.68 1 98.94 71 LEU B N 1
ATOM 1462 C CA . LEU B 1 71 ? -3.27 3.781 0.42 1 98.94 71 LEU B CA 1
ATOM 1463 C C . LEU B 1 71 ? -3.99 3.43 1.719 1 98.94 71 LEU B C 1
ATOM 1465 O O . LEU B 1 71 ? -5.219 3.367 1.754 1 98.94 71 LEU B O 1
ATOM 1469 N N . MET B 1 72 ? -3.232 3.176 2.785 1 98.94 72 MET B N 1
ATOM 1470 C CA . MET B 1 72 ? -3.836 2.947 4.094 1 98.94 72 MET B CA 1
ATOM 1471 C C . MET B 1 72 ? -4.648 4.16 4.535 1 98.94 72 MET B C 1
ATOM 1473 O O . MET B 1 72 ? -5.77 4.016 5.027 1 98.94 72 MET B O 1
ATOM 1477 N N . PHE B 1 73 ? -4.094 5.383 4.324 1 98.88 73 PHE B N 1
ATOM 1478 C CA . PHE B 1 73 ? -4.805 6.602 4.699 1 98.88 73 PHE B CA 1
ATOM 1479 C C . PHE B 1 73 ? -6.074 6.758 3.875 1 98.88 73 PHE B C 1
ATOM 1481 O O . PHE B 1 73 ? -7.113 7.172 4.398 1 98.88 73 PHE B O 1
ATOM 1488 N N . GLU B 1 74 ? -6.031 6.438 2.596 1 98.88 74 GLU B N 1
ATOM 1489 C CA . GLU B 1 74 ? -7.234 6.469 1.768 1 98.88 74 GLU B CA 1
ATOM 1490 C C . GLU B 1 74 ? -8.273 5.469 2.262 1 98.88 74 GLU B C 1
ATOM 1492 O O . GLU B 1 74 ? -9.477 5.734 2.209 1 98.88 74 GLU B O 1
ATOM 1497 N N . PHE B 1 75 ? -7.809 4.332 2.711 1 98.81 75 PHE B N 1
ATOM 1498 C CA . PHE B 1 75 ? -8.711 3.332 3.266 1 98.81 75 PHE B CA 1
ATOM 1499 C C . PHE B 1 75 ? -9.375 3.848 4.535 1 98.81 75 PHE B C 1
ATOM 1501 O O . PHE B 1 75 ? -10.586 3.705 4.711 1 98.81 75 PHE B O 1
ATOM 1508 N N . MET B 1 76 ? -8.594 4.484 5.383 1 98.25 76 MET B N 1
ATOM 1509 C CA . MET B 1 76 ? -9.062 4.965 6.68 1 98.25 76 MET B CA 1
ATOM 1510 C C . MET B 1 76 ? -9.969 6.18 6.512 1 98.25 76 MET B C 1
ATOM 1512 O O . MET B 1 76 ? -10.945 6.332 7.246 1 98.25 76 MET B O 1
ATOM 1516 N N . TYR B 1 77 ? -9.562 7.035 5.57 1 97.81 77 TYR B N 1
ATOM 1517 C CA . TYR B 1 77 ? -10.242 8.297 5.305 1 97.81 77 TYR B CA 1
ATOM 1518 C C . TYR B 1 77 ? -10.5 8.477 3.814 1 97.81 77 TYR B C 1
ATOM 1520 O O . TYR B 1 77 ? -9.922 9.367 3.182 1 97.81 77 TYR B O 1
ATOM 1528 N N . PRO B 1 78 ? -11.406 7.684 3.291 1 98.44 78 PRO B N 1
ATOM 1529 C CA . PRO B 1 78 ? -11.602 7.727 1.841 1 98.44 78 PRO B CA 1
ATOM 1530 C C . PRO B 1 78 ? -12.031 9.102 1.345 1 98.44 78 PRO B C 1
ATOM 1532 O O . PRO B 1 78 ? -12.945 9.711 1.907 1 98.44 78 PRO B O 1
ATOM 1535 N N . GLN B 1 79 ? -11.359 9.555 0.376 1 97.75 79 GLN B N 1
ATOM 1536 C CA . GLN B 1 79 ? -11.648 10.875 -0.174 1 97.75 79 GLN B CA 1
ATOM 1537 C C . GLN B 1 79 ? -12.539 10.781 -1.407 1 97.75 79 GLN B C 1
ATOM 1539 O O . GLN B 1 79 ? -13.125 11.773 -1.836 1 97.75 79 GLN B O 1
ATOM 1544 N N . LYS B 1 80 ? -12.578 9.57 -1.996 1 96.75 80 LYS B N 1
ATOM 1545 C CA . LYS B 1 80 ? -13.531 9.336 -3.078 1 96.75 80 LYS B CA 1
ATOM 1546 C C . LYS B 1 80 ? -14.969 9.406 -2.57 1 96.75 80 LYS B C 1
ATOM 1548 O O . LYS B 1 80 ? -15.297 8.797 -1.552 1 96.75 80 LYS B O 1
ATOM 1553 N N . LYS B 1 81 ? -15.711 10.109 -3.41 1 93.81 81 LYS B N 1
ATOM 1554 C CA . LYS B 1 81 ? -17.125 10.219 -3.062 1 93.81 81 LYS B CA 1
ATOM 1555 C C . LYS B 1 81 ? -17.812 8.859 -3.129 1 93.81 81 LYS B C 1
ATOM 1557 O O . LYS B 1 81 ? -17.594 8.086 -4.062 1 93.81 81 LYS B O 1
ATOM 1562 N N . ASP B 1 82 ? -18.5 8.445 -2.252 1 95.19 82 ASP B N 1
ATOM 1563 C CA . ASP B 1 82 ? -19.328 7.242 -2.186 1 95.19 82 ASP B CA 1
ATOM 1564 C C . ASP B 1 82 ? -18.469 5.988 -2.049 1 95.19 82 ASP B C 1
ATOM 1566 O O . ASP B 1 82 ? -18.875 4.902 -2.467 1 95.19 82 ASP B O 1
ATOM 1570 N N . ALA B 1 83 ? -17.219 6.219 -1.584 1 98.19 83 ALA B N 1
ATOM 1571 C CA . ALA B 1 83 ? -16.391 5.055 -1.287 1 98.19 83 ALA B CA 1
ATOM 1572 C C . ALA B 1 83 ? -17.062 4.129 -0.289 1 98.19 83 ALA B C 1
ATOM 1574 O O . ALA B 1 83 ? -17.812 4.586 0.588 1 98.19 83 ALA B O 1
ATOM 1575 N N . TYR B 1 84 ? -16.859 2.789 -0.437 1 98.12 84 TYR B N 1
ATOM 1576 C CA . TYR B 1 84 ? -17.438 1.768 0.435 1 98.12 84 TYR B CA 1
ATOM 1577 C C . TYR B 1 84 ? -16.5 0.562 0.543 1 98.12 84 TYR B C 1
ATOM 1579 O O . TYR B 1 84 ? -15.531 0.451 -0.204 1 98.12 84 TYR B O 1
ATOM 1587 N N . PHE B 1 85 ? -16.75 -0.281 1.561 1 98.12 85 PHE B N 1
ATOM 1588 C CA . PHE B 1 85 ? -16.016 -1.531 1.688 1 98.12 85 PHE B CA 1
ATOM 1589 C C . PHE B 1 85 ? -16.938 -2.729 1.505 1 98.12 85 PHE B C 1
ATOM 1591 O O . PHE B 1 85 ? -17.969 -2.832 2.174 1 98.12 85 PHE B O 1
ATOM 1598 N N . ARG B 1 86 ? -16.578 -3.496 0.606 1 96.75 86 ARG B N 1
ATOM 1599 C CA . ARG B 1 86 ? -17.234 -4.781 0.406 1 96.75 86 ARG B CA 1
ATOM 1600 C C . ARG B 1 86 ? -16.234 -5.844 -0.038 1 96.75 86 ARG B C 1
ATOM 1602 O O . ARG B 1 86 ? -15.508 -5.656 -1.017 1 96.75 86 ARG B O 1
ATOM 1609 N N . ALA B 1 87 ? -16.25 -6.941 0.751 1 93.81 87 ALA B N 1
ATOM 1610 C CA . ALA B 1 87 ? -15.398 -8.055 0.336 1 93.81 87 ALA B CA 1
ATOM 1611 C C . ALA B 1 87 ? -15.805 -8.57 -1.04 1 93.81 87 ALA B C 1
ATOM 1613 O O . ALA B 1 87 ? -17 -8.688 -1.337 1 93.81 87 ALA B O 1
ATOM 1614 N N . THR B 1 88 ? -14.828 -8.828 -1.858 1 91.69 88 THR B N 1
ATOM 1615 C CA . THR B 1 88 ? -15.102 -9.234 -3.23 1 91.69 88 THR B CA 1
ATOM 1616 C C . THR B 1 88 ? -14.906 -10.742 -3.396 1 91.69 88 THR B C 1
ATOM 1618 O O . THR B 1 88 ? -14.141 -11.359 -2.658 1 91.69 88 THR B O 1
ATOM 1621 N N . SER B 1 89 ? -15.609 -11.234 -4.379 1 87.44 89 SER B N 1
ATOM 1622 C CA . SER B 1 89 ? -15.391 -12.609 -4.816 1 87.44 89 SER B CA 1
ATOM 1623 C C . SER B 1 89 ? -14.391 -12.672 -5.965 1 87.44 89 SER B C 1
ATOM 1625 O O . SER B 1 89 ? -13.914 -11.641 -6.438 1 87.44 89 SER B O 1
ATOM 1627 N N . SER B 1 90 ? -14.078 -13.898 -6.434 1 85.62 90 SER B N 1
ATOM 1628 C CA . SER B 1 90 ? -13.117 -14.102 -7.516 1 85.62 90 SER B CA 1
ATOM 1629 C C . SER B 1 90 ? -13.594 -13.43 -8.805 1 85.62 90 SER B C 1
ATOM 1631 O O . SER B 1 90 ? -12.781 -12.922 -9.578 1 85.62 90 SER B O 1
ATOM 1633 N N . SER B 1 91 ? -14.891 -13.422 -8.992 1 88.38 91 SER B N 1
ATOM 1634 C CA . SER B 1 91 ? -15.445 -12.852 -10.219 1 88.38 91 SER B CA 1
ATOM 1635 C C . SER B 1 91 ? -15.312 -11.328 -10.227 1 88.38 91 SER B C 1
ATOM 1637 O O . SER B 1 91 ? -15.445 -10.695 -11.273 1 88.38 91 SER B O 1
ATOM 1639 N N . GLU B 1 92 ? -15.023 -10.75 -9.109 1 92.81 92 GLU B N 1
ATOM 1640 C CA . GLU B 1 92 ? -14.922 -9.297 -8.992 1 92.81 92 GLU B CA 1
ATOM 1641 C C . GLU B 1 92 ? -13.477 -8.852 -8.82 1 92.81 92 GLU B C 1
ATOM 1643 O O . GLU B 1 92 ? -13.211 -7.691 -8.492 1 92.81 92 GLU B O 1
ATOM 1648 N N . SER B 1 93 ? -12.648 -9.82 -9.07 1 93.56 93 SER B N 1
ATOM 1649 C CA . SER B 1 93 ? -11.227 -9.531 -8.93 1 93.56 93 SER B CA 1
ATOM 1650 C C . SER B 1 93 ? -10.789 -8.43 -9.883 1 93.56 93 SER B C 1
ATOM 1652 O O . SER B 1 93 ? -11.367 -8.266 -10.961 1 93.56 93 SER B O 1
ATOM 1654 N N . ALA B 1 94 ? -9.797 -7.617 -9.469 1 95.88 94 ALA B N 1
ATOM 1655 C CA . ALA B 1 94 ? -9.211 -6.609 -10.352 1 95.88 94 ALA B CA 1
ATOM 1656 C C . ALA B 1 94 ? -8.375 -7.258 -11.445 1 95.88 94 ALA B C 1
ATOM 1658 O O . ALA B 1 94 ? -8.031 -6.613 -12.438 1 95.88 94 ALA B O 1
ATOM 1659 N N . GLY B 1 95 ? -8.062 -8.578 -11.281 1 94 95 GLY B N 1
ATOM 1660 C CA . GLY B 1 95 ? -7.168 -9.266 -12.203 1 94 95 GLY B CA 1
ATOM 1661 C C . GLY B 1 95 ? -5.703 -9.086 -11.859 1 94 95 GLY B C 1
ATOM 1662 O O . GLY B 1 95 ? -5.363 -8.352 -10.93 1 94 95 GLY B O 1
ATOM 1663 N N . ILE B 1 96 ? -4.867 -9.883 -12.508 1 96.25 96 ILE B N 1
ATOM 1664 C CA . IL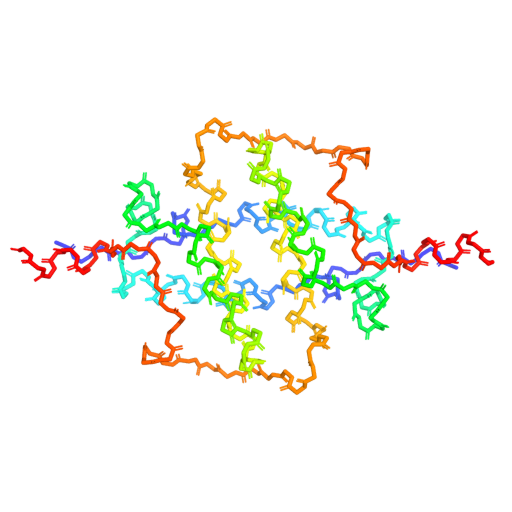E B 1 96 ? -3.42 -9.797 -12.328 1 96.25 96 ILE B CA 1
ATOM 1665 C C . ILE B 1 96 ? -2.742 -9.609 -13.688 1 96.25 96 ILE B C 1
ATOM 1667 O O . ILE B 1 96 ? -3.305 -9.969 -14.719 1 96.25 96 ILE B O 1
ATOM 1671 N N . SER B 1 97 ? -1.65 -8.938 -13.672 1 98 97 SER B N 1
ATOM 1672 C CA . SER B 1 97 ? -0.792 -8.883 -14.852 1 98 97 SER B CA 1
ATOM 1673 C C . SER B 1 97 ? 0.222 -10.023 -14.844 1 98 97 SER B C 1
ATOM 1675 O O . SER B 1 97 ? 1.146 -10.039 -14.031 1 98 97 SER B O 1
ATOM 1677 N N . GLY B 1 98 ? 0.054 -10.984 -15.68 1 97.56 98 GLY B N 1
ATOM 1678 C CA . GLY B 1 98 ? 0.824 -12.219 -15.688 1 97.56 98 GLY B CA 1
ATOM 1679 C C . GLY B 1 98 ? -0.027 -13.453 -15.469 1 97.56 98 GLY B C 1
ATOM 1680 O O . GLY B 1 98 ? -1.24 -13.43 -15.68 1 97.56 98 GLY B O 1
ATOM 1681 N N . ILE B 1 99 ? 0.642 -14.578 -15.109 1 96.88 99 ILE B N 1
ATOM 1682 C CA . ILE B 1 99 ? -0.024 -15.852 -14.828 1 96.88 99 ILE B CA 1
ATOM 1683 C C . ILE B 1 99 ? 0.477 -16.406 -13.5 1 96.88 99 ILE B C 1
ATOM 1685 O O . ILE B 1 99 ? 1.686 -16.469 -13.266 1 96.88 99 ILE B O 1
ATOM 1689 N N . SER B 1 100 ? -0.421 -16.766 -12.672 1 96.25 100 SER B N 1
ATOM 1690 C CA . SER B 1 100 ? -0.023 -17.234 -11.352 1 96.25 100 SER B CA 1
ATOM 1691 C C . SER B 1 100 ? 0.552 -18.656 -11.43 1 96.25 100 SER B C 1
ATOM 1693 O O . SER B 1 100 ? 0.287 -19.391 -12.391 1 96.25 100 SER B O 1
ATOM 1695 N N . HIS B 1 101 ? 1.239 -18.969 -10.383 1 95.62 101 HIS B N 1
ATOM 1696 C CA . HIS B 1 101 ? 1.835 -20.297 -10.273 1 95.62 101 HIS B CA 1
ATOM 1697 C C . HIS B 1 101 ? 0.774 -21.391 -10.375 1 95.62 101 HIS B C 1
ATOM 1699 O O . HIS B 1 101 ? 0.954 -22.375 -11.094 1 95.62 101 HIS B O 1
ATOM 1705 N N . ASN B 1 102 ? -0.352 -21.234 -9.625 1 94.75 102 ASN B N 1
ATOM 1706 C CA . ASN B 1 102 ? -1.397 -22.25 -9.602 1 94.75 102 ASN B CA 1
ATOM 1707 C C . ASN B 1 102 ? -2.068 -22.391 -10.969 1 94.75 102 ASN B C 1
ATOM 1709 O O . ASN B 1 102 ? -2.396 -23.5 -11.391 1 94.75 102 ASN B O 1
ATOM 1713 N N . GLU B 1 103 ? -2.262 -21.266 -11.648 1 93.44 103 GLU B N 1
ATOM 1714 C CA . GLU B 1 103 ? -2.826 -21.312 -12.992 1 93.44 103 GLU B CA 1
ATOM 1715 C C . GLU B 1 103 ? -1.891 -22.031 -13.961 1 93.44 103 GLU B C 1
ATOM 1717 O O . GLU B 1 103 ? -2.344 -22.781 -14.82 1 93.44 103 GLU B O 1
ATOM 1722 N N . LEU B 1 104 ? -0.629 -21.781 -13.867 1 93.38 104 LEU B N 1
ATOM 1723 C CA . LEU B 1 104 ? 0.362 -22.438 -14.719 1 93.38 104 LEU B CA 1
ATOM 1724 C C . LEU B 1 104 ? 0.347 -23.953 -14.508 1 93.38 104 LEU B C 1
ATOM 1726 O O . LEU B 1 104 ? 0.437 -24.719 -15.469 1 93.38 104 LEU B O 1
ATOM 1730 N N . LYS B 1 105 ? 0.203 -24.359 -13.328 1 92.38 105 LYS B N 1
ATOM 1731 C CA . LYS B 1 105 ? 0.199 -25.781 -13 1 92.38 105 LYS B CA 1
ATOM 1732 C C . LYS B 1 105 ? -1.035 -26.469 -13.57 1 92.38 105 LYS B C 1
ATOM 1734 O O . LYS B 1 105 ? -0.99 -27.656 -13.898 1 92.38 105 LYS B O 1
ATOM 1739 N N . GLU B 1 106 ? -2.098 -25.781 -13.508 1 90.06 106 GLU B N 1
ATOM 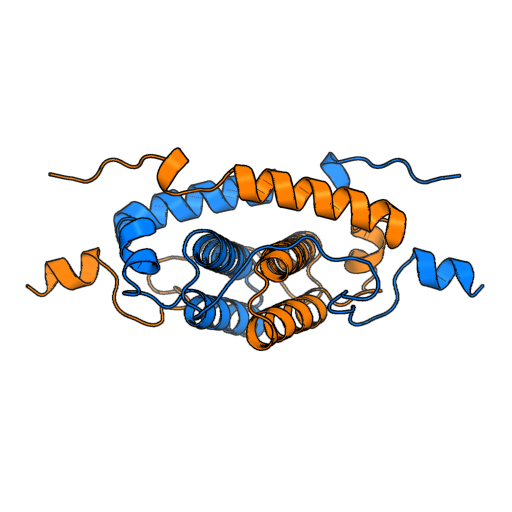1740 C CA . GLU B 1 106 ? -3.336 -26.375 -14.016 1 90.06 106 GLU B CA 1
ATOM 1741 C C . GLU B 1 106 ? -3.279 -26.531 -15.539 1 90.06 106 GLU B C 1
ATOM 1743 O O . GLU B 1 106 ? -3.998 -27.359 -16.109 1 90.06 106 GLU B O 1
ATOM 1748 N N . LYS B 1 107 ? -2.498 -25.828 -16.25 1 88.12 107 LYS B N 1
ATOM 1749 C CA . LYS B 1 107 ? -2.404 -25.875 -17.703 1 88.12 107 LYS B CA 1
ATOM 1750 C C . LYS B 1 107 ? -1.471 -27 -18.156 1 88.12 107 LYS B C 1
ATOM 1752 O O . LYS B 1 107 ? -1.595 -27.5 -19.266 1 88.12 107 LYS B O 1
ATOM 1757 N N . TYR B 1 108 ? -0.561 -27.344 -17.312 1 75.12 108 TYR B N 1
ATOM 1758 C CA . TYR B 1 108 ? 0.375 -28.391 -17.719 1 75.12 108 TYR B CA 1
ATOM 1759 C C . TYR B 1 108 ? 0.289 -29.594 -16.797 1 75.12 108 TYR B C 1
ATOM 1761 O O . TYR B 1 108 ? 0.467 -30.734 -17.219 1 75.12 108 TYR B O 1
#

pLDDT: mean 95.41, std 6.97, range [47.97, 98.94]